Protein AF-A0A952VKM5-F1 (afdb_monomer_lite)

Secondary structure (DSSP, 8-state):
------HHHHHHHHHHHHHHHHHHHHHHH--SHHHHHHHHHHHHHHHHHHHHHTTGGGGGSHHHHGGG---SSHHHHH-TTS-HHHHHHHHHHHHHHHHHHHHHHHHH---HHHHHHTT-HHHHHHHHHHHHHHHHHHHIIIIITTTSS-HHHHHHHHHHHHHHHHHHHHHHHHHHHHS-HHHHHHHHHHHHHSPP---

Sequence (199 aa):
MFNEGGIVETIQLFSWALAALLAIIMAVRHRARRNLAFACWLAFLAIACAFRELDTHIYLNPETLGNWGVRYRIDWWLSPQAPVMPRIVWGTIGIATLLAAILPLIIARPRFFVLLRARDHVMLCFAAGAALILFGYAADDLIGRGLIVSREISKPIEESAELFGVFAILPGFALLIKSPLLARQDAARLRLTKPAKTN

Structure (mmCIF, N/CA/C/O backbone):
data_AF-A0A952VKM5-F1
#
_entry.id   AF-A0A952VKM5-F1
#
loop_
_atom_site.group_PDB
_atom_site.id
_atom_site.type_symbol
_atom_site.label_atom_id
_atom_site.label_alt_id
_atom_site.label_comp_id
_atom_site.label_asym_id
_atom_site.label_entity_id
_atom_site.label_seq_id
_atom_site.pdbx_PDB_ins_code
_atom_site.Cartn_x
_atom_site.Cartn_y
_atom_site.Cartn_z
_atom_site.occupancy
_atom_site.B_iso_or_equiv
_atom_site.auth_seq_id
_atom_site.auth_comp_id
_atom_site.auth_asym_id
_atom_site.auth_atom_id
_atom_site.pdbx_PDB_model_num
ATOM 1 N N . MET A 1 1 ? 21.118 9.445 -17.563 1.00 32.03 1 MET A N 1
ATOM 2 C CA . MET A 1 1 ? 21.116 10.441 -16.472 1.00 32.03 1 MET A CA 1
ATOM 3 C C . MET A 1 1 ? 19.654 10.797 -16.267 1.00 32.03 1 MET A C 1
ATOM 5 O O . MET A 1 1 ? 19.053 11.305 -17.202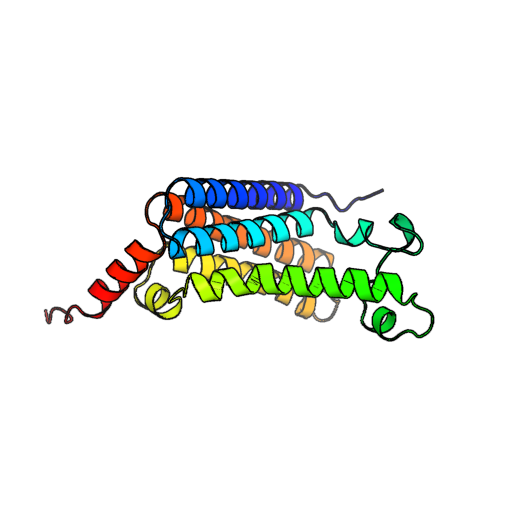 1.00 32.03 1 MET A O 1
ATOM 9 N N . PHE A 1 2 ? 19.055 10.324 -15.172 1.00 40.25 2 PHE A N 1
ATOM 10 C CA . PHE A 1 2 ? 17.607 10.322 -14.945 1.00 40.25 2 PHE A CA 1
ATOM 11 C C . PHE A 1 2 ? 17.061 11.751 -14.947 1.00 40.25 2 PHE A C 1
ATOM 13 O O . PHE A 1 2 ? 17.382 12.531 -14.058 1.00 40.25 2 PHE A O 1
ATOM 20 N N . ASN A 1 3 ? 16.267 12.081 -15.963 1.00 44.31 3 ASN A N 1
ATOM 21 C CA . ASN A 1 3 ? 15.541 13.347 -16.067 1.00 44.31 3 ASN A CA 1
ATOM 22 C C . ASN A 1 3 ? 14.061 13.163 -15.677 1.00 44.31 3 ASN A C 1
ATOM 24 O O . ASN A 1 3 ? 13.210 13.935 -16.105 1.00 44.31 3 ASN A O 1
ATOM 28 N N . GLU A 1 4 ? 13.762 12.098 -14.923 1.00 50.62 4 GLU A N 1
ATOM 29 C CA . GLU A 1 4 ? 12.414 11.758 -14.453 1.00 50.62 4 GLU A CA 1
ATOM 30 C C . GLU A 1 4 ? 12.185 12.113 -12.982 1.00 50.62 4 GLU A C 1
ATOM 32 O O . GLU A 1 4 ? 11.034 12.265 -12.632 1.00 50.62 4 GLU A O 1
ATOM 37 N N . GLY A 1 5 ? 13.224 12.422 -12.186 1.00 59.94 5 GLY A N 1
ATOM 38 C CA . GLY A 1 5 ? 13.113 12.798 -10.764 1.00 59.94 5 GLY A CA 1
ATOM 39 C C . GLY A 1 5 ? 12.404 14.134 -10.509 1.00 59.94 5 GLY A C 1
ATOM 40 O O . GLY A 1 5 ? 13.033 15.133 -10.151 1.00 59.94 5 GLY A O 1
ATOM 41 N N . GLY A 1 6 ? 11.093 14.161 -10.718 1.00 82.50 6 GLY A N 1
ATOM 42 C CA . GLY A 1 6 ? 10.239 15.319 -10.521 1.00 82.50 6 GLY A CA 1
ATOM 43 C C . GLY A 1 6 ? 10.017 15.633 -9.041 1.00 82.50 6 GLY A C 1
ATOM 44 O O . GLY A 1 6 ? 10.147 14.792 -8.147 1.00 82.50 6 GLY A O 1
ATOM 45 N N . ILE A 1 7 ? 9.618 16.876 -8.763 1.00 90.81 7 ILE A N 1
ATOM 46 C CA . ILE A 1 7 ? 9.214 17.298 -7.412 1.00 90.81 7 ILE A CA 1
ATOM 47 C C . ILE A 1 7 ? 8.041 16.438 -6.906 1.00 90.81 7 ILE A C 1
ATOM 49 O O . ILE A 1 7 ? 7.981 16.132 -5.716 1.00 90.81 7 ILE A O 1
ATOM 53 N N . VAL A 1 8 ? 7.136 16.017 -7.798 1.00 92.25 8 VAL A N 1
ATOM 54 C CA . VAL A 1 8 ? 5.967 15.193 -7.452 1.00 92.25 8 VAL A CA 1
ATOM 55 C C . VAL A 1 8 ? 6.381 13.813 -6.939 1.00 92.25 8 VAL A C 1
ATOM 57 O O . VAL A 1 8 ? 5.995 13.465 -5.825 1.00 92.25 8 VAL A O 1
ATOM 60 N N . GLU A 1 9 ? 7.237 13.095 -7.668 1.00 90.75 9 GLU A N 1
ATOM 61 C CA . GLU A 1 9 ? 7.768 11.782 -7.261 1.00 90.75 9 GLU A CA 1
ATOM 62 C C . GLU A 1 9 ? 8.475 11.858 -5.903 1.00 90.75 9 GLU A C 1
ATOM 64 O O . GLU A 1 9 ? 8.260 11.037 -5.012 1.00 90.75 9 GLU A O 1
ATOM 69 N N . THR A 1 10 ? 9.261 12.920 -5.689 1.00 93.56 10 THR A N 1
ATOM 70 C CA . THR A 1 10 ? 9.943 13.159 -4.410 1.00 93.56 10 THR A CA 1
ATOM 71 C C . THR A 1 10 ? 8.937 13.330 -3.265 1.00 93.56 10 THR A C 1
ATOM 73 O O . THR A 1 10 ? 9.101 12.750 -2.187 1.00 93.56 10 THR A O 1
ATOM 76 N N . ILE A 1 11 ? 7.865 14.100 -3.480 1.00 96.06 11 ILE A N 1
ATOM 77 C CA . ILE A 1 11 ? 6.800 14.286 -2.484 1.00 96.06 11 ILE A CA 1
ATOM 78 C C . ILE A 1 11 ? 6.054 12.971 -2.232 1.00 96.06 11 ILE A C 1
ATOM 80 O O . ILE A 1 11 ? 5.768 12.655 -1.072 1.00 96.06 11 ILE A O 1
ATOM 84 N N . GLN A 1 12 ? 5.750 12.195 -3.274 1.00 95.56 12 GLN A N 1
ATOM 85 C CA . GLN A 1 12 ? 5.110 10.884 -3.149 1.00 95.56 12 GLN A CA 1
ATOM 86 C C . GLN A 1 12 ? 5.990 9.925 -2.340 1.00 95.56 12 GLN A C 1
ATOM 88 O O . GLN A 1 12 ? 5.505 9.329 -1.376 1.00 95.56 12 GLN A O 1
ATOM 93 N N . LEU A 1 13 ? 7.291 9.859 -2.634 1.00 95.44 13 LEU A N 1
ATOM 94 C CA . LEU A 1 13 ? 8.264 9.049 -1.904 1.00 95.44 13 LEU A CA 1
ATOM 95 C C . LEU A 1 13 ? 8.273 9.384 -0.408 1.00 95.44 13 LEU A C 1
ATOM 97 O O . LEU A 1 13 ? 8.099 8.497 0.432 1.00 95.44 13 LEU A O 1
ATOM 101 N N . PHE A 1 14 ? 8.430 10.664 -0.055 1.00 97.31 14 PHE A N 1
ATOM 102 C CA . PHE A 1 14 ? 8.420 11.086 1.349 1.00 97.31 14 PHE A CA 1
ATOM 103 C C . PHE A 1 14 ? 7.073 10.820 2.024 1.00 97.31 14 PHE A C 1
ATOM 105 O O . PHE A 1 14 ? 7.029 10.450 3.200 1.00 97.31 14 PHE A O 1
ATOM 112 N N . SER A 1 15 ? 5.974 10.959 1.286 1.00 97.88 15 SER A N 1
ATOM 113 C CA . SER A 1 15 ? 4.631 10.680 1.791 1.00 97.88 15 SER A CA 1
ATOM 114 C C . SER A 1 15 ? 4.429 9.191 2.086 1.00 97.88 15 SER A C 1
ATOM 116 O O . SER A 1 15 ? 3.900 8.839 3.142 1.00 97.88 15 SER A O 1
ATOM 118 N N . TRP A 1 16 ? 4.910 8.299 1.219 1.00 98.06 16 TRP A N 1
ATOM 119 C CA . TRP A 1 16 ? 4.886 6.857 1.461 1.00 98.06 16 TRP A CA 1
ATOM 120 C C . TRP A 1 16 ? 5.816 6.440 2.603 1.00 98.06 16 TRP A C 1
ATOM 122 O O . TRP A 1 16 ? 5.418 5.644 3.457 1.00 98.06 16 TRP A O 1
ATOM 132 N N . ALA A 1 17 ? 7.011 7.030 2.695 1.00 97.88 17 ALA A N 1
ATOM 1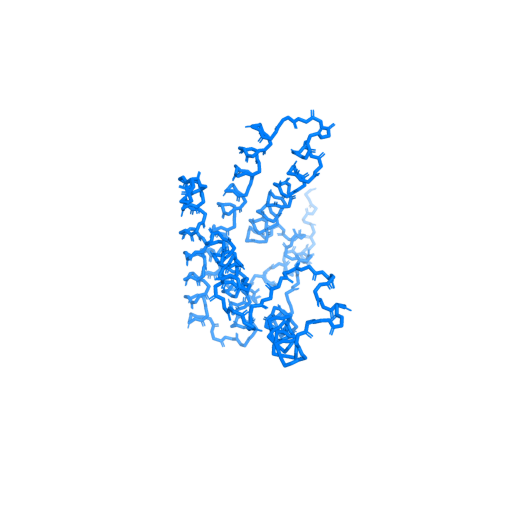33 C CA . ALA A 1 17 ? 7.917 6.816 3.822 1.00 97.88 17 ALA A CA 1
ATOM 134 C C . ALA A 1 17 ? 7.278 7.248 5.156 1.00 97.88 17 ALA A C 1
ATOM 136 O O . ALA A 1 17 ? 7.342 6.521 6.152 1.00 97.88 17 ALA A O 1
ATOM 137 N N . LEU A 1 18 ? 6.583 8.391 5.170 1.00 98.31 18 LEU A N 1
ATOM 138 C CA . LEU A 1 18 ? 5.815 8.844 6.327 1.00 98.31 18 LEU A CA 1
ATOM 139 C C . LEU A 1 18 ? 4.672 7.873 6.658 1.00 98.31 18 LEU A C 1
ATOM 141 O O . LEU A 1 18 ? 4.492 7.524 7.824 1.00 98.31 18 LEU A O 1
ATOM 145 N N . ALA A 1 19 ? 3.925 7.386 5.663 1.00 98.31 19 ALA A N 1
ATOM 146 C CA . ALA A 1 19 ? 2.875 6.389 5.873 1.00 98.31 19 ALA A CA 1
ATOM 147 C C . ALA A 1 19 ? 3.428 5.094 6.502 1.00 98.31 19 ALA A C 1
ATOM 149 O O . ALA A 1 19 ? 2.847 4.576 7.462 1.00 98.31 19 ALA A O 1
ATOM 150 N N . ALA A 1 20 ? 4.588 4.614 6.042 1.00 98.19 20 ALA A N 1
ATOM 151 C CA . ALA A 1 20 ? 5.272 3.462 6.627 1.00 98.19 20 ALA A CA 1
ATOM 152 C C . ALA A 1 20 ? 5.651 3.710 8.097 1.00 98.19 20 ALA A C 1
ATOM 154 O O . ALA A 1 20 ? 5.372 2.872 8.960 1.00 98.19 20 ALA A O 1
ATOM 155 N N . LEU A 1 21 ? 6.202 4.886 8.414 1.00 98.38 21 LEU A N 1
ATOM 156 C CA . LEU A 1 21 ? 6.518 5.272 9.791 1.00 98.38 21 LEU A CA 1
ATOM 157 C C . LEU A 1 21 ? 5.263 5.307 10.678 1.00 98.38 21 LEU A C 1
ATOM 159 O O . LEU A 1 21 ? 5.270 4.760 11.782 1.00 98.38 21 LEU A O 1
ATOM 163 N N . LEU A 1 22 ? 4.159 5.887 10.198 1.00 98.25 22 LEU A N 1
ATOM 164 C CA . LEU A 1 22 ? 2.888 5.923 10.930 1.00 98.25 22 LEU A CA 1
ATOM 165 C C . LEU A 1 22 ? 2.332 4.510 11.181 1.00 98.25 22 LEU A C 1
ATOM 167 O O . LEU A 1 22 ? 1.796 4.243 12.260 1.00 98.25 22 LEU A O 1
ATOM 171 N N . ALA A 1 23 ? 2.499 3.585 10.232 1.00 97.75 23 ALA A N 1
ATOM 172 C CA . ALA A 1 23 ? 2.124 2.182 10.403 1.00 97.75 23 ALA A CA 1
ATOM 173 C C . ALA A 1 23 ? 2.967 1.475 11.473 1.00 97.75 23 ALA A C 1
ATOM 175 O O . ALA A 1 23 ? 2.428 0.728 12.292 1.00 97.75 23 ALA A O 1
ATOM 176 N N . ILE A 1 24 ? 4.274 1.747 11.518 1.00 97.44 24 ILE A N 1
ATOM 177 C CA . ILE A 1 24 ? 5.171 1.234 12.561 1.00 97.44 24 ILE A CA 1
ATOM 178 C C . ILE A 1 24 ? 4.769 1.798 13.930 1.00 97.44 24 ILE A C 1
ATOM 180 O O . ILE A 1 24 ? 4.647 1.046 14.898 1.00 97.44 24 ILE A O 1
ATOM 184 N N . ILE A 1 25 ? 4.469 3.097 14.022 1.00 98.12 25 ILE A N 1
ATOM 185 C CA . ILE A 1 25 ? 3.964 3.717 15.258 1.00 98.12 25 ILE A CA 1
ATOM 186 C C . ILE A 1 25 ? 2.657 3.043 15.703 1.00 98.12 25 ILE A C 1
ATOM 188 O O . ILE A 1 25 ? 2.496 2.710 16.880 1.00 98.12 25 ILE A O 1
ATOM 192 N N . MET A 1 26 ? 1.733 2.782 14.773 1.00 96.88 26 MET A N 1
ATOM 193 C CA . MET A 1 26 ? 0.501 2.038 15.048 1.00 96.88 26 MET A CA 1
ATOM 194 C C . MET A 1 26 ? 0.799 0.621 15.573 1.00 96.88 26 MET A C 1
ATOM 196 O O . MET A 1 26 ? 0.169 0.200 16.546 1.00 96.88 26 MET A O 1
ATOM 200 N N . ALA A 1 27 ? 1.763 -0.091 14.980 1.00 96.38 27 ALA A N 1
ATOM 201 C CA . ALA A 1 27 ? 2.194 -1.429 15.396 1.00 96.38 27 ALA A CA 1
ATOM 202 C C . ALA A 1 27 ? 2.724 -1.448 16.841 1.00 96.38 27 ALA A C 1
ATOM 204 O O . ALA A 1 27 ? 2.379 -2.328 17.633 1.00 96.38 27 ALA A O 1
ATOM 205 N N . VAL A 1 28 ? 3.535 -0.448 17.198 1.00 97.06 28 VAL A N 1
ATOM 206 C CA . VAL A 1 28 ? 4.110 -0.296 18.542 1.00 97.06 28 VAL A CA 1
ATOM 207 C C . VAL A 1 28 ? 3.030 0.036 19.573 1.00 97.06 28 VAL A C 1
ATOM 209 O O . VAL A 1 28 ? 3.055 -0.504 20.683 1.00 97.06 28 VAL A O 1
ATOM 212 N N . ARG A 1 29 ? 2.072 0.896 19.206 1.00 97.12 29 ARG A N 1
ATOM 213 C CA . ARG A 1 29 ? 1.028 1.401 20.107 1.00 97.12 29 ARG A CA 1
ATOM 214 C C . ARG A 1 29 ? -0.100 0.394 20.354 1.00 97.12 29 ARG A C 1
ATOM 216 O O . ARG A 1 29 ? -0.652 0.363 21.450 1.00 97.12 29 ARG A O 1
ATOM 223 N N . HIS A 1 30 ? -0.436 -0.443 19.371 1.00 95.81 30 HIS A N 1
ATOM 224 C CA . HIS A 1 30 ? -1.598 -1.340 19.424 1.00 95.81 30 HIS A CA 1
ATOM 225 C C . HIS A 1 30 ? -1.193 -2.813 19.317 1.00 95.81 30 HIS A C 1
ATOM 227 O O . HIS A 1 30 ? -1.192 -3.400 18.238 1.00 95.81 30 HIS A O 1
ATOM 233 N N . ARG A 1 31 ? -0.912 -3.443 20.463 1.00 93.56 31 ARG A N 1
ATOM 234 C CA . ARG A 1 31 ? -0.315 -4.794 20.541 1.00 93.56 31 ARG A CA 1
ATOM 235 C C . ARG A 1 31 ? -1.262 -5.968 20.276 1.00 93.56 31 ARG A C 1
ATOM 237 O O . ARG A 1 31 ? -0.805 -7.102 20.164 1.00 93.56 31 ARG A O 1
ATOM 244 N N . ALA A 1 32 ? -2.569 -5.736 20.154 1.00 96.94 32 ALA A N 1
ATOM 245 C CA . ALA A 1 32 ? -3.504 -6.813 19.827 1.00 96.94 32 ALA A CA 1
ATOM 246 C C . ALA A 1 32 ? -3.140 -7.447 18.472 1.00 96.94 32 ALA A C 1
ATOM 248 O O . ALA A 1 32 ? -3.016 -6.733 17.477 1.00 96.94 32 ALA A O 1
ATOM 249 N N . ARG A 1 33 ? -3.040 -8.784 18.410 1.00 97.06 33 ARG A N 1
ATOM 250 C CA . ARG A 1 33 ? -2.549 -9.539 17.233 1.00 97.06 33 ARG A CA 1
ATOM 251 C C . ARG A 1 33 ? -3.158 -9.085 15.902 1.00 97.06 33 ARG A C 1
ATOM 253 O O . ARG A 1 33 ? -2.445 -8.948 14.915 1.00 97.06 33 ARG A O 1
ATOM 260 N N . ARG A 1 34 ? -4.471 -8.831 15.869 1.00 97.81 34 ARG A N 1
ATOM 261 C CA . ARG A 1 34 ? -5.180 -8.383 14.655 1.00 97.81 34 ARG A CA 1
ATOM 262 C C . ARG A 1 34 ? -4.834 -6.946 14.253 1.00 97.81 34 ARG A C 1
ATOM 264 O O . ARG A 1 34 ? -4.749 -6.667 13.063 1.00 97.81 34 ARG A O 1
ATOM 271 N N . ASN A 1 35 ? -4.630 -6.053 15.223 1.00 97.56 35 ASN A N 1
ATOM 272 C CA . ASN A 1 35 ? -4.193 -4.681 14.958 1.00 97.56 35 ASN A CA 1
ATOM 273 C C . ASN A 1 35 ? -2.746 -4.669 14.470 1.00 97.56 35 ASN A C 1
ATOM 275 O O . ASN A 1 35 ? -2.466 -4.007 13.479 1.00 97.56 35 ASN A O 1
ATOM 279 N N . LEU A 1 36 ? -1.869 -5.446 15.113 1.00 97.50 36 LEU A N 1
ATOM 280 C CA . LEU A 1 36 ? -0.474 -5.588 14.708 1.00 97.50 36 LEU A CA 1
ATOM 281 C C . LEU A 1 36 ? -0.365 -6.123 13.278 1.00 97.50 36 LEU A C 1
ATOM 283 O O . LEU A 1 36 ? 0.299 -5.507 12.457 1.00 97.50 36 LEU A O 1
ATOM 287 N N . ALA A 1 37 ? -1.078 -7.209 12.958 1.00 97.88 37 ALA A N 1
ATOM 288 C CA . ALA A 1 37 ? -1.104 -7.756 11.604 1.00 97.88 37 ALA A CA 1
ATOM 289 C C . ALA A 1 37 ? -1.563 -6.706 10.579 1.00 97.88 37 ALA A C 1
ATOM 291 O O . ALA A 1 37 ? -0.916 -6.526 9.554 1.00 97.88 37 ALA A O 1
ATOM 292 N N . PHE A 1 38 ? -2.624 -5.949 10.873 1.00 97.88 38 PHE A N 1
ATOM 293 C CA . PHE A 1 38 ? -3.070 -4.879 9.980 1.00 97.88 38 PHE A CA 1
ATOM 294 C C . PHE A 1 38 ? -2.043 -3.742 9.849 1.00 97.88 38 PHE A C 1
ATOM 296 O O . PHE A 1 38 ? -1.861 -3.215 8.759 1.00 97.88 38 PHE A O 1
ATOM 303 N N . ALA A 1 39 ? -1.342 -3.385 10.927 1.00 97.69 39 ALA A N 1
ATOM 304 C CA . ALA A 1 39 ? -0.278 -2.382 10.890 1.00 97.69 39 ALA A CA 1
ATOM 305 C C . ALA A 1 39 ? 0.896 -2.848 10.020 1.00 97.69 39 ALA A C 1
ATOM 307 O O . ALA A 1 39 ? 1.368 -2.096 9.176 1.00 97.69 39 ALA A O 1
ATOM 308 N N . CYS A 1 40 ? 1.332 -4.101 10.188 1.00 96.94 40 CYS A N 1
ATOM 309 C CA . CYS A 1 40 ? 2.380 -4.708 9.370 1.00 96.94 40 CYS A CA 1
ATOM 310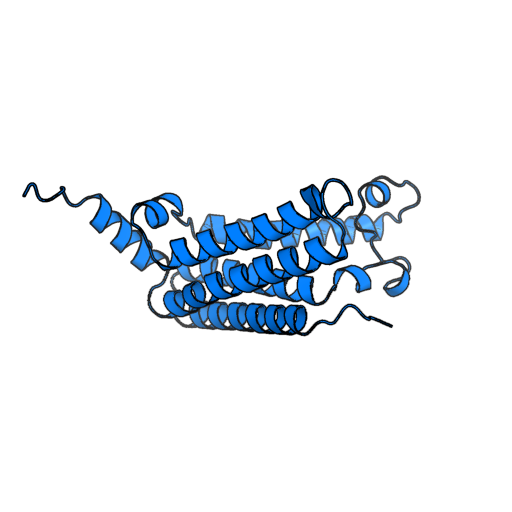 C C . CYS A 1 40 ? 1.987 -4.739 7.892 1.00 96.94 40 CYS A C 1
ATOM 312 O O . CYS A 1 40 ? 2.816 -4.445 7.040 1.00 96.94 40 CYS A O 1
ATOM 314 N N . TRP A 1 41 ? 0.720 -5.041 7.595 1.00 97.94 41 TRP A N 1
ATOM 315 C CA . TRP A 1 41 ? 0.196 -4.981 6.233 1.00 97.94 41 TRP A CA 1
ATOM 316 C C . TRP A 1 41 ? 0.314 -3.579 5.628 1.00 97.94 41 TRP A C 1
ATOM 318 O O . TRP A 1 41 ? 0.834 -3.418 4.529 1.00 97.94 41 TRP A O 1
ATOM 328 N N . LEU A 1 42 ? -0.130 -2.558 6.365 1.00 97.69 42 LEU A N 1
ATOM 329 C CA . LEU A 1 42 ? -0.055 -1.167 5.922 1.00 97.69 42 LEU A CA 1
ATOM 330 C C . LEU A 1 42 ? 1.393 -0.686 5.761 1.00 97.69 42 LEU A C 1
ATOM 332 O O . LEU A 1 42 ? 1.688 0.019 4.802 1.00 97.69 42 LEU A O 1
ATOM 336 N N . ALA A 1 43 ? 2.290 -1.084 6.668 1.00 97.81 43 ALA A N 1
ATOM 337 C CA . ALA A 1 43 ? 3.715 -0.778 6.573 1.00 97.81 43 ALA A CA 1
ATOM 338 C C . ALA A 1 43 ? 4.327 -1.404 5.316 1.00 97.81 43 ALA A C 1
ATOM 340 O O . ALA A 1 43 ? 5.020 -0.723 4.571 1.00 97.81 43 ALA A O 1
ATOM 341 N N . PHE A 1 44 ? 4.024 -2.679 5.058 1.00 97.06 44 PHE A N 1
ATOM 342 C CA . PHE A 1 44 ? 4.479 -3.384 3.865 1.00 97.06 44 PHE A CA 1
ATOM 343 C C . PHE A 1 44 ? 4.008 -2.690 2.580 1.00 97.06 44 PHE A C 1
ATOM 345 O O . PHE A 1 44 ? 4.829 -2.430 1.708 1.00 97.06 44 PHE A O 1
ATOM 352 N N . LEU A 1 45 ? 2.722 -2.329 2.484 1.00 96.44 45 LEU A N 1
ATOM 353 C CA . LEU A 1 45 ? 2.202 -1.604 1.320 1.00 96.44 45 LEU A CA 1
ATOM 354 C C . LEU A 1 45 ? 2.870 -0.240 1.137 1.00 96.44 45 LEU A C 1
ATOM 356 O O . LEU A 1 45 ? 3.287 0.082 0.033 1.00 96.44 45 LEU A O 1
ATOM 360 N N . ALA A 1 46 ? 3.007 0.544 2.207 1.00 97.44 46 ALA A N 1
ATOM 361 C CA . ALA A 1 46 ? 3.633 1.860 2.129 1.00 97.44 46 ALA A CA 1
ATOM 362 C C . ALA A 1 46 ? 5.110 1.772 1.704 1.00 97.44 46 ALA A C 1
ATOM 364 O O . ALA A 1 46 ? 5.559 2.567 0.885 1.00 97.44 46 ALA A O 1
ATOM 365 N N . ILE A 1 47 ? 5.850 0.776 2.203 1.00 96.56 47 ILE A N 1
ATOM 366 C CA . ILE A 1 47 ? 7.234 0.513 1.787 1.00 96.56 47 ILE A CA 1
ATOM 367 C C . ILE A 1 47 ? 7.288 0.075 0.319 1.00 96.56 47 ILE A C 1
ATOM 369 O O . ILE A 1 47 ? 8.138 0.556 -0.424 1.00 96.56 47 ILE A O 1
ATOM 373 N N . ALA A 1 48 ? 6.381 -0.802 -0.119 1.00 94.50 48 ALA A N 1
ATOM 374 C CA . ALA A 1 48 ? 6.310 -1.227 -1.515 1.00 94.50 48 ALA A CA 1
ATOM 375 C C . ALA A 1 48 ? 6.020 -0.044 -2.456 1.00 94.50 48 ALA A C 1
ATOM 377 O O . ALA A 1 48 ? 6.675 0.081 -3.487 1.00 94.50 48 ALA A O 1
ATOM 378 N N . CYS A 1 49 ? 5.109 0.858 -2.078 1.00 94.62 49 CYS A N 1
ATOM 379 C CA . CYS A 1 49 ? 4.860 2.083 -2.835 1.00 94.62 49 CYS A CA 1
ATOM 380 C C . CYS A 1 49 ? 6.082 3.014 -2.847 1.00 94.62 49 CYS A C 1
ATOM 382 O O . CYS A 1 49 ? 6.441 3.514 -3.902 1.00 94.62 49 CYS A O 1
ATOM 384 N N . ALA A 1 50 ? 6.782 3.191 -1.723 1.00 95.38 50 ALA A N 1
ATOM 385 C CA . ALA A 1 50 ? 8.019 3.979 -1.693 1.00 95.38 50 ALA A CA 1
ATOM 386 C C . ALA A 1 50 ? 9.107 3.391 -2.612 1.00 95.38 50 ALA A C 1
ATOM 388 O O . ALA A 1 50 ? 9.800 4.127 -3.307 1.00 95.38 50 ALA A O 1
ATOM 389 N N . PHE A 1 51 ? 9.240 2.062 -2.655 1.00 92.44 51 PHE A N 1
ATOM 390 C CA . PHE A 1 51 ? 10.155 1.395 -3.582 1.00 92.44 51 PHE A CA 1
ATOM 391 C C . PHE A 1 51 ? 9.749 1.550 -5.049 1.00 92.44 51 PHE A C 1
ATOM 393 O O . PHE A 1 51 ? 10.634 1.550 -5.910 1.00 92.44 51 PHE A O 1
ATOM 400 N N . ARG A 1 52 ? 8.447 1.686 -5.331 1.00 91.06 52 ARG A N 1
ATOM 401 C CA . ARG A 1 52 ? 7.943 2.021 -6.665 1.00 91.06 52 ARG A CA 1
ATOM 402 C C . ARG A 1 52 ? 8.418 3.410 -7.093 1.00 91.06 52 ARG A C 1
ATOM 404 O O . ARG A 1 52 ? 8.980 3.501 -8.171 1.00 91.06 52 ARG A O 1
ATOM 411 N N . GLU A 1 53 ? 8.285 4.431 -6.240 1.00 90.81 53 GLU A N 1
ATOM 412 C CA . GLU A 1 53 ? 8.726 5.809 -6.563 1.00 90.81 53 GLU A CA 1
ATOM 413 C C . GLU A 1 53 ? 10.239 5.928 -6.797 1.00 90.81 53 GLU A C 1
ATOM 415 O O . GLU A 1 53 ? 10.713 6.859 -7.429 1.00 90.81 53 GLU A O 1
ATOM 420 N N . LEU A 1 54 ? 11.027 5.004 -6.244 1.00 89.62 54 LEU A N 1
ATOM 421 C CA . LEU A 1 54 ? 12.479 4.963 -6.432 1.00 89.62 54 LEU A CA 1
ATOM 422 C C . LEU A 1 54 ? 12.905 4.233 -7.713 1.00 89.62 54 LEU A C 1
ATOM 424 O O . LEU A 1 54 ? 14.098 3.974 -7.885 1.00 89.62 54 LEU A O 1
ATOM 428 N N . ASP A 1 55 ? 11.950 3.799 -8.539 1.00 87.00 55 ASP A N 1
ATOM 429 C CA . ASP A 1 55 ? 12.178 2.949 -9.708 1.00 87.00 55 ASP A CA 1
ATOM 430 C C . ASP A 1 55 ? 13.103 1.766 -9.415 1.00 87.00 55 ASP A C 1
ATOM 432 O O . ASP A 1 55 ? 13.922 1.339 -10.234 1.00 87.00 55 ASP A O 1
ATOM 436 N N . THR A 1 56 ? 12.970 1.187 -8.216 1.00 84.00 56 THR A N 1
ATOM 437 C CA . THR A 1 56 ? 13.919 0.163 -7.758 1.00 84.00 56 THR A CA 1
ATOM 438 C C . THR A 1 56 ? 13.967 -1.070 -8.647 1.00 84.00 56 THR A C 1
ATOM 440 O O . THR A 1 56 ? 14.975 -1.775 -8.670 1.00 84.00 56 THR A O 1
ATOM 443 N N . HIS A 1 57 ? 12.914 -1.297 -9.430 1.00 82.50 57 HIS A N 1
ATOM 444 C CA . HIS A 1 57 ? 12.847 -2.346 -10.432 1.00 82.50 57 HIS A CA 1
ATOM 445 C C . HIS A 1 57 ? 13.962 -2.237 -11.492 1.00 82.50 57 HIS A C 1
ATOM 447 O O . HIS A 1 57 ? 14.408 -3.266 -11.997 1.00 82.50 57 HIS A O 1
ATOM 453 N N . ILE A 1 58 ? 14.472 -1.034 -11.787 1.00 84.81 58 ILE A N 1
ATOM 454 C CA . ILE A 1 58 ? 15.566 -0.824 -12.748 1.00 84.81 58 ILE A CA 1
ATOM 455 C C . ILE A 1 58 ? 16.858 -1.482 -12.260 1.00 84.81 58 ILE A C 1
ATOM 457 O O . ILE A 1 58 ? 17.564 -2.122 -13.042 1.00 84.81 58 ILE A O 1
ATOM 461 N N . TYR A 1 59 ? 17.138 -1.395 -10.956 1.00 86.75 59 TYR A N 1
ATOM 462 C CA . TYR A 1 59 ? 18.316 -2.021 -10.348 1.00 86.75 59 TYR A CA 1
ATOM 463 C C . TYR A 1 59 ? 18.253 -3.542 -10.346 1.00 86.75 59 TYR A C 1
ATOM 465 O O . TYR A 1 59 ? 19.255 -4.195 -10.076 1.00 86.75 59 TYR A O 1
ATOM 473 N N . LEU A 1 60 ? 17.087 -4.116 -10.631 1.00 86.38 60 LEU A N 1
ATOM 474 C CA . LEU A 1 60 ? 16.905 -5.557 -10.687 1.00 86.38 60 LEU A CA 1
ATOM 475 C C . LEU A 1 60 ? 17.167 -6.112 -12.085 1.00 86.38 60 LEU A C 1
ATOM 477 O O . LEU A 1 60 ? 17.241 -7.329 -12.248 1.00 86.38 60 LEU A O 1
ATOM 481 N N . ASN A 1 61 ? 17.370 -5.246 -13.079 1.00 86.62 61 ASN A N 1
ATOM 482 C CA . ASN A 1 61 ? 17.641 -5.677 -14.436 1.00 86.62 61 ASN A CA 1
ATOM 483 C C . ASN A 1 61 ? 19.065 -6.267 -14.592 1.00 86.62 61 ASN A C 1
ATOM 485 O O . ASN A 1 61 ? 19.976 -5.957 -13.809 1.00 86.62 61 ASN A O 1
ATOM 489 N N . PRO A 1 62 ? 19.298 -7.107 -15.622 1.00 86.75 62 PRO A N 1
ATOM 490 C CA . PRO A 1 62 ? 20.610 -7.702 -15.896 1.00 86.75 62 PRO A CA 1
ATOM 491 C C . PRO A 1 62 ? 21.743 -6.693 -16.088 1.00 86.75 62 PRO A C 1
ATOM 493 O O . PRO A 1 62 ? 22.896 -7.011 -15.818 1.00 86.75 62 PRO A O 1
ATOM 496 N N . GLU A 1 63 ? 21.433 -5.470 -16.514 1.00 89.88 63 GLU A N 1
ATOM 497 C CA . GLU A 1 63 ? 22.410 -4.395 -16.684 1.00 89.88 63 GLU A CA 1
ATOM 498 C C . GLU A 1 63 ? 23.066 -3.997 -15.349 1.00 89.88 63 GLU A C 1
ATOM 500 O O . GLU A 1 63 ? 24.192 -3.508 -15.349 1.00 89.88 63 GLU A O 1
ATOM 505 N N . THR A 1 64 ? 22.395 -4.239 -14.214 1.00 89.31 64 THR A N 1
ATOM 506 C CA . THR A 1 64 ? 22.917 -3.940 -12.867 1.00 89.31 64 THR A CA 1
ATOM 507 C C . THR A 1 64 ? 23.360 -5.200 -12.118 1.00 89.31 64 THR A C 1
ATOM 509 O O . THR A 1 64 ? 24.418 -5.204 -11.495 1.00 89.31 64 THR A O 1
ATOM 512 N N . LEU A 1 65 ? 22.581 -6.287 -12.181 1.00 88.56 65 LEU A N 1
ATOM 513 C CA . LEU A 1 65 ? 22.839 -7.520 -11.413 1.00 88.56 65 LEU A CA 1
ATOM 514 C C . LEU A 1 65 ? 23.509 -8.644 -12.225 1.00 88.56 65 LEU A C 1
ATOM 516 O O . LEU A 1 65 ? 23.691 -9.757 -11.721 1.00 88.56 65 LEU A O 1
ATOM 520 N N . GLY A 1 66 ? 23.861 -8.392 -13.488 1.00 88.06 66 GLY A N 1
ATOM 521 C CA . GLY A 1 66 ? 24.432 -9.393 -14.386 1.00 88.06 66 GLY A CA 1
ATOM 522 C C . GLY A 1 66 ? 23.508 -10.603 -14.551 1.00 88.06 66 GLY A C 1
ATOM 523 O O . GLY A 1 66 ? 22.301 -10.470 -14.748 1.00 88.06 66 GLY A O 1
ATOM 524 N N . ASN A 1 67 ? 24.066 -11.808 -14.409 1.00 86.00 67 ASN A N 1
ATOM 525 C CA . ASN A 1 67 ? 23.332 -13.073 -14.562 1.00 86.00 67 ASN A CA 1
ATOM 526 C C . ASN A 1 67 ? 22.229 -13.300 -13.512 1.00 86.00 67 ASN A C 1
ATOM 528 O O . ASN A 1 67 ? 21.412 -14.203 -13.681 1.00 86.00 67 ASN A O 1
ATOM 532 N N . TRP A 1 68 ? 22.212 -12.514 -12.433 1.00 87.31 68 TRP A N 1
ATOM 533 C CA . TRP A 1 68 ? 21.174 -12.568 -11.402 1.00 87.31 68 TRP A CA 1
ATOM 534 C C . TRP A 1 68 ? 20.025 -11.592 -11.652 1.00 87.31 68 TRP A C 1
ATOM 536 O O . TRP A 1 68 ? 19.019 -11.649 -10.941 1.00 87.31 68 TRP A O 1
ATOM 546 N N . GLY A 1 69 ? 20.152 -10.716 -12.651 1.00 85.19 69 GLY A N 1
ATOM 547 C CA . GLY A 1 69 ? 19.100 -9.776 -12.999 1.00 85.19 69 GLY A CA 1
ATOM 548 C C . GLY A 1 69 ? 17.865 -10.462 -13.575 1.00 85.19 69 GLY A C 1
ATOM 549 O O . GLY A 1 69 ? 17.946 -11.487 -14.256 1.00 85.19 69 GLY A O 1
ATOM 550 N N . VAL A 1 70 ? 16.709 -9.866 -13.308 1.00 83.06 70 VAL A N 1
ATOM 551 C CA . VAL A 1 70 ? 15.404 -10.289 -13.803 1.00 83.06 70 VAL A CA 1
ATOM 552 C C . VAL A 1 70 ? 14.860 -9.224 -14.741 1.00 83.06 70 VAL A C 1
ATOM 554 O O . VAL A 1 70 ? 14.831 -8.043 -14.416 1.00 83.06 70 VAL A O 1
ATOM 557 N N . ARG A 1 71 ? 14.400 -9.641 -15.923 1.00 80.56 71 ARG A N 1
ATOM 558 C CA . ARG A 1 71 ? 13.537 -8.791 -16.746 1.00 80.56 71 ARG A CA 1
ATOM 559 C C . ARG A 1 71 ? 12.107 -9.091 -16.330 1.00 80.56 71 ARG A C 1
ATOM 561 O O . ARG A 1 71 ? 11.677 -10.236 -16.446 1.00 80.56 71 ARG A O 1
ATOM 568 N N . TYR A 1 72 ? 11.374 -8.087 -15.852 1.00 66.88 72 TYR A N 1
ATOM 569 C CA . TYR A 1 72 ? 9.982 -8.193 -15.380 1.00 66.88 72 TYR A CA 1
ATOM 570 C C . TYR A 1 72 ? 8.961 -8.455 -16.501 1.00 66.88 72 TYR A C 1
ATOM 572 O O . TYR A 1 72 ? 7.865 -7.903 -16.523 1.00 66.88 72 TYR A O 1
ATOM 580 N N . ARG A 1 73 ? 9.314 -9.308 -17.460 1.00 74.00 73 ARG A N 1
ATOM 581 C CA . ARG A 1 73 ? 8.458 -9.716 -18.559 1.00 74.00 73 ARG A CA 1
ATOM 582 C C . ARG A 1 73 ? 8.244 -11.220 -18.514 1.00 74.00 73 ARG A C 1
ATOM 584 O O . ARG A 1 73 ? 9.163 -11.981 -18.210 1.00 74.00 73 ARG A O 1
ATOM 591 N N . ILE A 1 74 ? 7.030 -11.657 -18.834 1.00 76.25 74 ILE A N 1
ATOM 592 C CA . ILE A 1 74 ? 6.676 -13.082 -18.810 1.00 76.25 74 ILE A CA 1
ATOM 593 C C . ILE A 1 74 ? 7.528 -13.905 -19.789 1.00 76.25 74 ILE A C 1
ATOM 595 O O . ILE A 1 74 ? 7.852 -15.056 -19.517 1.00 76.25 74 ILE A O 1
ATOM 599 N N . ASP A 1 75 ? 7.986 -13.287 -20.876 1.00 79.94 75 ASP A N 1
ATOM 600 C CA . ASP A 1 75 ? 8.905 -13.880 -21.844 1.00 79.94 75 ASP A CA 1
ATOM 601 C C . ASP A 1 75 ? 10.264 -14.271 -21.240 1.00 79.94 75 ASP A C 1
ATOM 603 O O . ASP A 1 75 ? 10.830 -15.280 -21.651 1.00 79.94 75 ASP A O 1
ATOM 607 N N . TRP A 1 76 ? 10.762 -13.572 -20.213 1.00 83.38 76 TRP A N 1
ATOM 608 C CA . TRP A 1 76 ? 11.982 -13.993 -19.511 1.00 83.38 76 TRP A CA 1
ATOM 609 C C . TRP A 1 76 ? 11.756 -15.265 -18.687 1.00 83.38 76 TRP A C 1
ATOM 611 O O . TRP A 1 76 ? 12.584 -16.173 -18.700 1.00 83.38 76 TRP A O 1
ATOM 621 N N . TRP A 1 77 ? 10.607 -15.370 -18.016 1.00 82.81 77 TRP A N 1
ATOM 622 C CA . TRP A 1 77 ? 10.248 -16.553 -17.229 1.00 82.81 77 TRP A CA 1
ATOM 623 C C . TRP A 1 77 ? 10.125 -17.810 -18.090 1.00 82.81 77 TRP A C 1
ATOM 625 O O . TRP A 1 77 ? 10.559 -18.893 -17.682 1.00 82.81 77 TRP A O 1
ATOM 635 N N . LEU A 1 78 ? 9.561 -17.641 -19.286 1.00 86.12 78 LEU A N 1
ATOM 636 C CA . LEU A 1 78 ? 9.299 -18.712 -20.243 1.00 86.12 78 LEU A CA 1
ATOM 637 C C . LEU A 1 78 ? 10.486 -18.995 -21.176 1.00 86.12 78 LEU A C 1
ATOM 639 O O . LEU A 1 78 ? 10.503 -20.028 -21.843 1.00 86.12 78 LEU A O 1
ATOM 643 N N . SER A 1 79 ? 11.488 -18.114 -21.216 1.00 85.88 79 SER A N 1
ATOM 644 C CA . SER A 1 79 ? 12.669 -18.279 -22.060 1.00 85.88 79 SER A CA 1
ATOM 645 C C . SER A 1 79 ? 13.506 -19.493 -21.616 1.00 85.88 79 SER A C 1
ATOM 647 O O . SER A 1 79 ? 13.910 -19.585 -20.450 1.00 85.88 79 SER A O 1
ATOM 649 N N . PRO A 1 80 ? 13.856 -20.408 -22.540 1.00 84.88 80 PRO A N 1
ATOM 650 C CA . PRO A 1 80 ? 14.818 -21.477 -22.273 1.00 84.88 80 PRO A CA 1
ATOM 651 C C . PRO A 1 80 ? 16.234 -20.948 -22.011 1.00 84.88 80 PRO A C 1
ATOM 653 O O . PRO A 1 80 ? 17.027 -21.631 -21.370 1.00 84.88 80 PRO A O 1
ATOM 656 N N . GLN A 1 81 ? 16.551 -19.741 -22.499 1.00 86.00 81 GLN A N 1
ATOM 657 C CA . GLN A 1 81 ? 17.861 -19.109 -22.329 1.00 86.00 81 GLN A CA 1
ATOM 658 C C . GLN A 1 81 ? 18.043 -18.480 -20.938 1.00 86.00 81 GLN A C 1
ATOM 660 O O . GLN A 1 81 ? 19.173 -18.209 -20.535 1.00 86.00 81 GLN A O 1
ATOM 665 N N . ALA A 1 82 ? 16.959 -18.247 -20.189 1.00 83.19 82 ALA A N 1
ATOM 666 C CA . ALA A 1 82 ? 17.045 -17.691 -18.846 1.00 83.19 82 ALA A CA 1
ATOM 667 C C . ALA A 1 82 ? 17.668 -18.710 -17.867 1.00 83.19 82 ALA A C 1
ATOM 669 O O . ALA A 1 82 ? 17.209 -19.858 -17.797 1.00 83.19 82 ALA A O 1
ATOM 670 N N . PRO A 1 83 ? 18.669 -18.331 -17.051 1.00 87.56 83 PRO A N 1
ATOM 671 C CA . PRO A 1 83 ? 19.272 -19.264 -16.106 1.00 87.56 83 PRO A CA 1
ATOM 672 C C . PRO A 1 83 ? 18.244 -19.770 -15.074 1.00 87.56 83 PRO A C 1
ATOM 674 O O . PRO A 1 83 ? 17.378 -19.029 -14.605 1.00 87.56 83 PRO A O 1
ATOM 677 N N . VAL A 1 84 ? 18.311 -21.059 -14.724 1.00 90.50 84 VAL A N 1
ATOM 678 C CA . VAL A 1 84 ? 17.316 -21.711 -13.845 1.00 90.50 84 VAL A CA 1
ATOM 679 C C . VAL A 1 84 ? 17.393 -21.185 -12.408 1.00 90.50 84 VAL A C 1
ATOM 681 O O . VAL A 1 84 ? 16.363 -20.901 -11.801 1.00 90.50 84 VAL A O 1
ATOM 684 N N . MET A 1 85 ? 18.602 -21.005 -11.867 1.00 91.31 85 MET A N 1
ATOM 685 C CA . MET A 1 85 ? 18.789 -20.580 -10.473 1.00 91.31 85 MET A CA 1
ATOM 686 C C . MET A 1 85 ? 18.202 -19.188 -10.167 1.00 91.31 85 MET A C 1
ATOM 688 O O . MET A 1 85 ? 17.415 -19.093 -9.225 1.00 91.31 85 MET A O 1
ATOM 692 N N . PRO A 1 86 ? 18.474 -18.125 -10.954 1.00 89.94 86 PRO A N 1
ATOM 693 C CA . PRO A 1 86 ? 17.801 -16.835 -10.805 1.00 89.94 86 PRO A CA 1
ATOM 694 C C . PRO A 1 86 ? 16.276 -16.938 -10.856 1.00 89.94 86 PRO A C 1
ATOM 696 O O . PRO A 1 86 ? 15.610 -16.300 -10.049 1.00 89.94 86 PRO A O 1
ATOM 699 N N . ARG A 1 87 ? 15.704 -17.773 -11.737 1.00 88.88 87 ARG A N 1
ATOM 700 C CA . ARG A 1 87 ? 14.246 -17.993 -11.788 1.00 88.88 87 ARG A CA 1
ATOM 701 C C . ARG A 1 87 ? 13.710 -18.570 -10.480 1.00 88.88 87 ARG A C 1
ATOM 703 O O . ARG A 1 87 ? 12.717 -18.074 -9.959 1.00 88.88 87 ARG A O 1
ATOM 710 N N . ILE A 1 88 ? 14.374 -19.576 -9.914 1.00 91.12 88 ILE A N 1
ATOM 711 C CA . ILE A 1 88 ? 13.971 -20.163 -8.625 1.00 91.12 88 ILE A CA 1
ATOM 712 C C . ILE A 1 88 ? 14.062 -19.123 -7.501 1.00 91.12 88 ILE A C 1
ATOM 714 O O . ILE A 1 88 ? 13.126 -18.990 -6.710 1.00 91.12 88 ILE A O 1
ATOM 718 N N . VAL A 1 89 ? 15.160 -18.362 -7.442 1.00 91.94 89 VAL A N 1
ATOM 719 C CA . VAL A 1 89 ? 15.372 -17.332 -6.414 1.00 91.94 89 VAL A CA 1
ATOM 720 C C . VAL A 1 89 ? 14.311 -16.238 -6.516 1.00 91.94 89 VAL A C 1
ATOM 722 O O . VAL A 1 89 ? 13.606 -15.982 -5.541 1.00 91.94 89 VAL A O 1
ATOM 725 N N . TRP A 1 90 ? 14.125 -15.648 -7.697 1.00 91.44 90 TRP A N 1
ATOM 726 C CA . TRP A 1 90 ? 13.115 -14.613 -7.915 1.00 91.44 90 TRP A CA 1
ATOM 727 C C . TRP A 1 90 ? 11.690 -15.132 -7.729 1.00 91.44 90 TRP A C 1
ATOM 729 O O . TRP A 1 90 ? 10.842 -14.402 -7.223 1.00 91.44 90 TRP A O 1
ATOM 739 N N . GLY A 1 91 ? 11.423 -16.398 -8.060 1.00 91.25 91 GLY A N 1
ATOM 740 C CA . GLY A 1 91 ? 10.120 -17.025 -7.848 1.00 91.25 91 GLY A CA 1
ATOM 741 C C . GLY A 1 91 ? 9.831 -17.187 -6.360 1.00 91.25 91 GLY A C 1
ATOM 742 O O . GLY A 1 91 ? 8.742 -16.861 -5.895 1.00 91.25 91 GLY A O 1
ATOM 743 N N . THR A 1 92 ? 10.844 -17.590 -5.592 1.00 94.81 92 THR A N 1
ATOM 744 C CA . THR A 1 92 ? 10.768 -17.674 -4.128 1.00 94.81 92 THR A CA 1
ATOM 745 C C . THR A 1 92 ? 10.552 -16.295 -3.505 1.00 94.81 92 THR A C 1
ATOM 747 O O . THR A 1 92 ? 9.678 -16.153 -2.652 1.00 94.81 92 THR A O 1
ATOM 750 N N . ILE A 1 93 ? 11.282 -15.268 -3.958 1.00 92.69 93 ILE A N 1
ATOM 751 C CA . ILE A 1 93 ? 11.086 -13.877 -3.517 1.00 92.69 93 ILE A CA 1
ATOM 752 C C . ILE A 1 93 ? 9.664 -13.413 -3.847 1.00 92.69 93 ILE A C 1
ATOM 754 O O . ILE A 1 93 ? 8.982 -12.880 -2.978 1.00 92.69 93 ILE A O 1
ATOM 758 N N . GLY A 1 94 ? 9.180 -13.664 -5.066 1.00 91.94 94 GLY A N 1
ATOM 759 C CA . GLY A 1 94 ? 7.823 -13.316 -5.486 1.00 91.94 94 GLY A CA 1
ATOM 760 C C . GLY A 1 94 ? 6.749 -13.968 -4.611 1.00 91.94 94 GLY A C 1
ATOM 761 O O . GLY A 1 94 ? 5.842 -13.284 -4.140 1.00 91.94 94 GLY A O 1
ATOM 762 N N . ILE A 1 95 ? 6.882 -15.267 -4.321 1.00 95.25 95 ILE A N 1
ATOM 763 C CA . ILE A 1 95 ? 5.975 -15.991 -3.416 1.00 95.25 95 ILE A CA 1
ATOM 764 C C . ILE A 1 95 ? 6.050 -15.417 -1.997 1.00 95.25 95 ILE A C 1
ATOM 766 O O . ILE A 1 95 ? 5.012 -15.178 -1.383 1.00 95.25 95 ILE A O 1
ATOM 770 N N . ALA A 1 96 ? 7.250 -15.163 -1.470 1.00 95.50 96 ALA A N 1
ATOM 771 C CA . ALA A 1 96 ? 7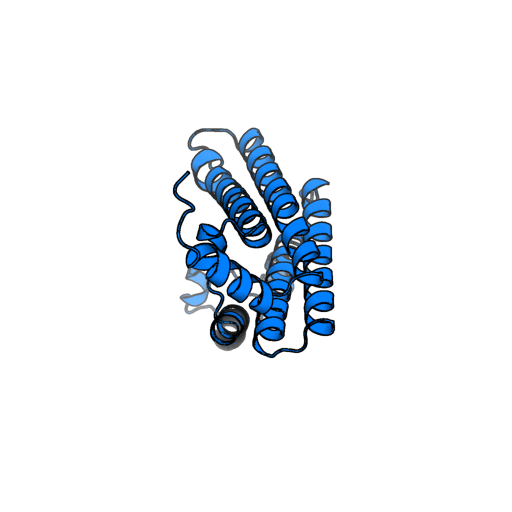.426 -14.590 -0.138 1.00 95.50 96 ALA A CA 1
ATOM 772 C C . ALA A 1 96 ? 6.784 -13.197 -0.026 1.00 95.50 96 ALA A C 1
ATOM 774 O O . ALA A 1 96 ? 6.063 -12.931 0.936 1.00 95.50 96 ALA A O 1
ATOM 775 N N . THR A 1 97 ? 6.966 -12.341 -1.034 1.00 93.31 97 THR A N 1
ATOM 776 C CA . THR A 1 97 ? 6.332 -11.019 -1.134 1.00 93.31 97 THR A CA 1
ATOM 777 C C . THR A 1 97 ? 4.808 -11.135 -1.211 1.00 93.31 97 THR A C 1
ATOM 779 O O . THR A 1 97 ? 4.100 -10.419 -0.502 1.00 93.31 97 THR A O 1
ATOM 782 N N . LEU A 1 98 ? 4.276 -12.078 -1.998 1.00 95.12 98 LEU A N 1
ATOM 783 C CA . LEU A 1 98 ? 2.835 -12.334 -2.081 1.00 95.12 98 LEU A CA 1
ATOM 784 C C . LEU A 1 98 ? 2.261 -12.794 -0.732 1.00 95.12 98 LEU A C 1
ATOM 786 O O . LEU A 1 98 ? 1.216 -12.311 -0.292 1.00 95.12 98 LEU A O 1
ATOM 790 N N . LEU A 1 99 ? 2.957 -13.696 -0.038 1.00 95.50 99 LEU A N 1
ATOM 791 C CA . LEU A 1 99 ? 2.570 -14.142 1.299 1.00 95.50 99 LEU A CA 1
ATOM 792 C C . LEU A 1 99 ? 2.633 -12.995 2.314 1.00 95.50 99 LEU A C 1
ATOM 794 O O . LEU A 1 99 ? 1.712 -12.859 3.119 1.00 95.50 99 LEU A O 1
ATOM 798 N N . ALA A 1 100 ? 3.656 -12.139 2.252 1.00 93.56 100 ALA A N 1
ATOM 799 C CA . ALA A 1 100 ? 3.764 -10.944 3.087 1.00 93.56 100 ALA A CA 1
ATOM 800 C C . ALA A 1 100 ? 2.616 -9.949 2.836 1.00 93.56 100 ALA A C 1
ATOM 802 O O . ALA A 1 100 ? 2.148 -9.311 3.778 1.00 93.56 100 ALA A O 1
ATOM 803 N N . ALA A 1 101 ? 2.101 -9.869 1.606 1.00 94.81 101 ALA A N 1
ATOM 804 C CA . ALA A 1 101 ? 0.945 -9.043 1.269 1.00 94.81 101 ALA A CA 1
ATOM 805 C C . ALA A 1 101 ? -0.388 -9.640 1.765 1.00 94.81 101 ALA A C 1
ATOM 807 O O . ALA A 1 101 ? -1.264 -8.910 2.228 1.00 94.81 101 ALA A O 1
ATOM 808 N N . ILE A 1 102 ? -0.567 -10.963 1.679 1.00 96.75 102 ILE A N 1
ATOM 809 C CA . ILE A 1 102 ? -1.862 -11.620 1.931 1.00 96.75 102 ILE A CA 1
ATOM 810 C C . ILE A 1 102 ? -2.025 -12.064 3.391 1.00 96.75 102 ILE A C 1
ATOM 812 O O . ILE A 1 102 ? -3.087 -11.872 3.991 1.00 96.75 102 ILE A O 1
ATOM 816 N N . LEU A 1 103 ? -0.997 -12.666 3.992 1.00 97.00 103 LEU A N 1
ATOM 817 C CA . LEU A 1 103 ? -1.093 -13.287 5.316 1.00 97.00 103 LEU A CA 1
ATOM 818 C C . LEU A 1 103 ? -1.523 -12.296 6.417 1.00 97.00 103 LEU A C 1
ATOM 820 O O . LEU A 1 103 ? -2.410 -12.639 7.210 1.00 97.00 103 LEU A O 1
ATOM 824 N N . PRO A 1 104 ? -1.002 -11.054 6.463 1.00 96.69 104 PRO A N 1
ATOM 825 C CA . PRO A 1 104 ? -1.470 -10.055 7.416 1.00 96.69 104 PRO A CA 1
ATOM 826 C C . PRO A 1 104 ? -2.969 -9.742 7.308 1.00 96.69 104 PRO A C 1
ATOM 828 O O . PRO A 1 104 ? -3.627 -9.574 8.338 1.00 96.69 104 PRO A O 1
ATOM 831 N N . LEU A 1 105 ? -3.544 -9.736 6.098 1.00 96.31 105 LEU A N 1
ATOM 832 C CA . LEU A 1 105 ? -4.983 -9.537 5.890 1.00 96.31 105 LEU A CA 1
ATOM 833 C C . LEU A 1 105 ? -5.806 -10.716 6.409 1.00 96.31 105 LEU A C 1
ATOM 835 O O . LEU A 1 105 ? -6.828 -10.502 7.067 1.00 96.31 105 LEU A O 1
ATOM 839 N N . ILE A 1 106 ? -5.347 -11.950 6.175 1.00 97.62 106 ILE A N 1
ATOM 840 C CA . ILE A 1 106 ? -6.002 -13.167 6.682 1.00 97.62 106 ILE A CA 1
ATOM 841 C C . ILE A 1 106 ? -6.038 -13.160 8.215 1.00 97.62 106 ILE A C 1
ATOM 843 O O . ILE A 1 106 ? -7.052 -13.524 8.818 1.00 97.62 106 ILE A O 1
ATOM 847 N N . ILE A 1 107 ? -4.953 -12.725 8.860 1.00 97.88 107 ILE A N 1
ATOM 848 C CA . ILE A 1 107 ? -4.866 -12.637 10.324 1.00 97.88 107 ILE A CA 1
ATOM 849 C C . ILE A 1 107 ? -5.718 -11.474 10.850 1.00 97.88 107 ILE A C 1
ATOM 851 O O . ILE A 1 107 ? -6.485 -11.646 11.801 1.00 97.88 107 ILE A O 1
ATOM 855 N N . ALA A 1 108 ? -5.616 -10.289 10.244 1.00 97.06 108 ALA A N 1
ATOM 856 C CA . ALA A 1 108 ? -6.342 -9.096 10.674 1.00 97.06 108 ALA A CA 1
ATOM 857 C C . ALA A 1 108 ? -7.862 -9.228 10.481 1.00 97.06 108 ALA A C 1
ATOM 859 O O . ALA A 1 108 ? -8.640 -8.715 11.299 1.00 97.06 108 ALA A O 1
ATOM 860 N N . ARG A 1 109 ? -8.296 -9.940 9.431 1.00 97.19 109 ARG A N 1
ATOM 861 C CA . ARG A 1 109 ? -9.698 -10.090 9.004 1.00 97.19 109 ARG A CA 1
ATOM 862 C C . ARG A 1 109 ? -10.422 -8.739 8.957 1.00 97.19 109 ARG A C 1
ATOM 864 O O . ARG A 1 109 ? -11.378 -8.522 9.719 1.00 97.19 109 ARG A O 1
ATOM 871 N N . PRO A 1 110 ? -9.936 -7.772 8.162 1.00 96.38 110 PRO A N 1
ATOM 872 C CA . PRO A 1 110 ? -10.569 -6.470 8.078 1.00 96.38 110 PRO A CA 1
ATOM 873 C C . PRO A 1 110 ? -11.964 -6.588 7.447 1.00 96.38 110 PRO A C 1
ATOM 875 O O . PRO A 1 110 ? -12.138 -7.153 6.374 1.00 96.38 110 PRO A O 1
ATOM 878 N N . ARG A 1 111 ? -12.987 -6.046 8.113 1.00 96.88 111 ARG A N 1
ATOM 879 C CA . ARG A 1 111 ? -14.360 -5.997 7.591 1.00 96.88 111 ARG A CA 1
ATOM 880 C C . ARG A 1 111 ? -14.579 -4.715 6.787 1.00 96.88 111 ARG A C 1
ATOM 882 O O . ARG A 1 111 ? -15.341 -3.850 7.214 1.00 96.88 111 ARG A O 1
ATOM 889 N N . PHE A 1 112 ? -13.886 -4.580 5.656 1.00 96.50 112 PHE A N 1
ATOM 890 C CA . PHE A 1 112 ? -13.876 -3.349 4.853 1.00 96.50 112 PHE A CA 1
ATOM 891 C C . PHE A 1 112 ? -15.283 -2.859 4.488 1.00 96.50 112 PHE A C 1
ATOM 893 O O . PHE A 1 112 ? -15.600 -1.700 4.737 1.00 96.50 112 PHE A O 1
ATOM 900 N N . PHE A 1 113 ? -16.169 -3.749 4.030 1.00 96.50 113 PHE A N 1
ATOM 901 C CA . PHE A 1 113 ? -17.554 -3.393 3.696 1.00 96.50 113 PHE A CA 1
ATOM 902 C C . PHE A 1 113 ? -18.356 -2.856 4.887 1.00 96.50 113 PHE A C 1
ATOM 904 O O . PHE A 1 113 ? -19.130 -1.916 4.738 1.00 96.50 113 PHE A O 1
ATOM 911 N N . VAL A 1 114 ? -18.155 -3.416 6.086 1.00 96.75 114 VAL A N 1
ATOM 912 C CA . VAL A 1 114 ? -18.823 -2.938 7.309 1.00 96.75 114 VAL A CA 1
ATOM 913 C C . VAL A 1 114 ? -18.338 -1.534 7.662 1.00 96.75 114 VAL A C 1
ATOM 915 O O . VAL A 1 114 ? -19.151 -0.669 7.977 1.00 96.75 114 VAL A O 1
ATOM 918 N N . LEU A 1 115 ? -17.027 -1.296 7.579 1.00 97.44 115 LEU A N 1
ATOM 919 C CA . LEU A 1 115 ? -16.429 0.015 7.842 1.00 97.44 115 LEU A CA 1
ATOM 920 C C . LEU A 1 115 ? -16.902 1.059 6.821 1.00 97.44 115 LEU A C 1
ATOM 922 O O . LEU A 1 115 ? -17.299 2.154 7.210 1.00 97.44 115 LEU A O 1
ATOM 926 N N . LEU A 1 116 ? -16.932 0.701 5.536 1.00 96.94 116 LEU A N 1
ATOM 927 C CA . LEU A 1 116 ? -17.392 1.582 4.466 1.00 96.94 116 LEU A CA 1
ATOM 928 C C . LEU A 1 116 ? -18.881 1.925 4.620 1.00 96.94 116 LEU A C 1
ATOM 930 O O . LEU A 1 116 ? -19.249 3.098 4.599 1.00 96.94 116 LEU A O 1
ATOM 934 N N . ARG A 1 117 ? -19.736 0.924 4.873 1.00 96.62 117 ARG A N 1
ATOM 935 C CA . ARG A 1 117 ? -21.177 1.126 5.107 1.00 96.62 117 ARG A CA 1
ATOM 936 C C . ARG A 1 117 ? -21.447 1.996 6.335 1.00 96.62 117 ARG A C 1
ATOM 938 O O . ARG A 1 117 ? -22.371 2.802 6.322 1.00 96.62 117 ARG A O 1
ATOM 945 N N . ALA A 1 118 ? -20.630 1.867 7.379 1.00 96.62 118 ALA A N 1
ATOM 946 C CA . ALA A 1 118 ? -20.704 2.701 8.578 1.00 96.62 118 ALA A CA 1
ATOM 947 C C . ALA A 1 118 ? -20.079 4.102 8.406 1.00 96.62 118 ALA A C 1
ATOM 949 O O . ALA A 1 118 ? -19.954 4.822 9.402 1.00 96.62 118 ALA A O 1
ATOM 950 N N . ARG A 1 119 ? -19.680 4.475 7.177 1.00 96.44 119 ARG A N 1
ATOM 951 C CA . ARG A 1 119 ? -19.016 5.743 6.833 1.00 96.44 119 ARG A CA 1
ATOM 952 C C . ARG A 1 119 ? -17.800 6.020 7.713 1.00 96.44 119 ARG A C 1
ATOM 954 O O . ARG A 1 119 ? -17.596 7.125 8.207 1.00 96.44 119 ARG A O 1
ATOM 961 N N . ASP A 1 120 ? -17.012 4.984 7.972 1.00 97.69 120 ASP A N 1
ATOM 962 C CA . ASP A 1 120 ? -15.793 5.139 8.742 1.00 97.69 120 ASP A CA 1
ATOM 963 C C . ASP A 1 120 ? -14.773 5.994 7.968 1.00 97.69 120 ASP A C 1
ATOM 965 O O . ASP A 1 120 ? -14.334 5.618 6.884 1.00 97.69 120 ASP A O 1
ATOM 969 N N . HIS A 1 121 ? -14.372 7.124 8.557 1.00 97.19 121 HIS A N 1
ATOM 970 C CA . HIS A 1 121 ? -13.494 8.112 7.924 1.00 97.19 121 HIS A CA 1
ATOM 971 C C . HIS A 1 121 ? -12.155 7.546 7.446 1.00 97.19 121 HIS A C 1
ATOM 973 O O . HIS A 1 121 ? -11.711 7.896 6.362 1.00 97.19 121 HIS A O 1
ATOM 979 N N . VAL A 1 122 ? -11.526 6.640 8.199 1.00 97.31 122 VAL A N 1
ATOM 980 C CA . VAL A 1 122 ? -10.257 6.033 7.766 1.00 97.31 122 VAL A CA 1
ATOM 981 C C . VAL A 1 122 ? -10.480 5.166 6.532 1.00 97.31 122 VAL A C 1
ATOM 983 O O . VAL A 1 122 ? -9.674 5.187 5.608 1.00 97.31 122 VAL A O 1
ATOM 986 N N . MET A 1 123 ? -11.570 4.393 6.512 1.00 97.62 123 MET A N 1
ATOM 987 C CA . MET A 1 123 ? -11.893 3.571 5.347 1.00 97.62 123 MET A CA 1
ATOM 988 C C . MET A 1 123 ? -12.232 4.439 4.134 1.00 97.62 123 MET A C 1
ATOM 990 O O . MET A 1 123 ? -11.838 4.095 3.027 1.00 97.62 123 MET A O 1
ATOM 994 N N . LEU A 1 124 ? -12.919 5.566 4.341 1.00 97.94 124 LEU A N 1
ATOM 995 C CA . LEU A 1 124 ? -13.211 6.534 3.285 1.00 97.94 124 LEU A CA 1
ATOM 996 C C . LEU A 1 124 ? -11.931 7.176 2.732 1.00 97.94 124 LEU A C 1
ATOM 998 O O . LEU A 1 124 ? -11.783 7.231 1.519 1.00 97.94 124 LEU A O 1
ATOM 1002 N N . CYS A 1 125 ? -10.986 7.571 3.592 1.00 98.00 125 CYS A N 1
ATOM 1003 C CA . CYS A 1 125 ? -9.658 8.055 3.195 1.00 98.00 125 CYS A CA 1
ATOM 1004 C C . CYS A 1 125 ? -8.919 7.042 2.309 1.00 98.00 125 CYS A C 1
ATOM 1006 O O . CYS A 1 125 ? -8.465 7.379 1.218 1.00 98.00 125 CYS A O 1
ATOM 1008 N N . PHE A 1 126 ? -8.849 5.779 2.743 1.00 97.62 126 PHE A N 1
ATOM 1009 C CA . PHE A 1 126 ? -8.198 4.723 1.963 1.00 97.62 126 PHE A CA 1
ATOM 1010 C C . PHE A 1 126 ? -8.931 4.400 0.663 1.00 97.62 126 PHE A C 1
ATOM 1012 O O . PHE A 1 126 ? -8.279 4.200 -0.355 1.00 97.62 126 PHE A O 1
ATOM 1019 N N . ALA A 1 127 ? -10.265 4.365 0.670 1.00 97.88 127 ALA A N 1
ATOM 1020 C CA . ALA A 1 127 ? -11.050 4.103 -0.532 1.00 97.88 127 ALA A CA 1
ATOM 1021 C C . ALA A 1 127 ? -10.907 5.235 -1.560 1.00 97.88 127 ALA A C 1
ATOM 1023 O O . ALA A 1 127 ? -10.689 4.957 -2.734 1.00 97.88 127 ALA A O 1
ATOM 1024 N N . ALA A 1 128 ? -10.987 6.493 -1.117 1.00 98.06 128 ALA A N 1
ATOM 1025 C CA . ALA A 1 128 ? -10.800 7.657 -1.976 1.00 98.06 128 ALA A CA 1
ATOM 1026 C C . ALA A 1 128 ? -9.391 7.682 -2.571 1.00 98.06 128 ALA A C 1
ATOM 1028 O O . ALA A 1 128 ? -9.235 7.853 -3.776 1.00 98.06 128 ALA A O 1
ATOM 1029 N N . GLY A 1 129 ? -8.368 7.444 -1.748 1.00 97.75 129 GLY A N 1
ATOM 1030 C CA . GLY A 1 129 ? -7.001 7.443 -2.243 1.00 97.75 129 GLY A CA 1
ATOM 1031 C C . GLY A 1 129 ? -6.688 6.280 -3.179 1.00 97.75 129 GLY A C 1
ATOM 1032 O O . GLY A 1 129 ? -6.064 6.491 -4.212 1.00 97.75 129 GLY A O 1
ATOM 1033 N N . ALA A 1 130 ? -7.188 5.075 -2.887 1.00 96.81 130 ALA A N 1
ATOM 1034 C CA . ALA A 1 130 ? -7.075 3.944 -3.805 1.00 96.81 130 ALA A CA 1
ATOM 1035 C C . ALA A 1 130 ? -7.784 4.219 -5.140 1.00 96.81 130 ALA A C 1
ATOM 1037 O O . ALA A 1 130 ? -7.239 3.899 -6.189 1.00 96.81 130 ALA A O 1
ATOM 1038 N N . ALA A 1 131 ? -8.970 4.837 -5.116 1.00 97.56 131 ALA A N 1
ATOM 1039 C CA . ALA A 1 131 ? -9.686 5.211 -6.332 1.00 97.56 131 ALA A CA 1
ATOM 1040 C C . ALA A 1 131 ? -8.911 6.242 -7.169 1.00 97.56 131 ALA A C 1
ATOM 1042 O O . ALA A 1 131 ? -8.857 6.102 -8.385 1.00 97.56 131 ALA A O 1
ATOM 1043 N N . LEU A 1 132 ? -8.286 7.236 -6.530 1.00 97.56 132 LEU A N 1
ATOM 1044 C CA . LEU A 1 132 ? -7.463 8.242 -7.210 1.00 97.56 132 LEU A CA 1
ATOM 1045 C C . LEU A 1 132 ? -6.188 7.644 -7.816 1.00 97.56 132 LEU A C 1
ATOM 1047 O O . LEU A 1 132 ? -5.884 7.927 -8.968 1.00 97.56 132 LEU A O 1
ATOM 1051 N N . ILE A 1 133 ? -5.492 6.766 -7.089 1.00 95.56 133 ILE A N 1
ATOM 1052 C CA . ILE A 1 133 ? -4.316 6.062 -7.622 1.00 95.56 133 ILE A CA 1
ATOM 1053 C C . ILE A 1 133 ? -4.719 5.197 -8.821 1.00 95.56 133 ILE A C 1
ATOM 1055 O O . ILE A 1 133 ? -4.116 5.298 -9.882 1.00 95.56 133 ILE A O 1
ATOM 1059 N N . LEU A 1 134 ? -5.781 4.390 -8.694 1.00 94.38 134 LEU A N 1
ATOM 1060 C CA . LEU A 1 134 ? -6.287 3.571 -9.802 1.00 94.38 134 LEU A CA 1
ATOM 1061 C C . LEU A 1 134 ? -6.727 4.417 -10.999 1.00 94.38 134 LEU A C 1
ATOM 1063 O O . LEU A 1 134 ? -6.549 3.995 -12.137 1.00 94.38 134 LEU A O 1
ATOM 1067 N N . PHE A 1 135 ? -7.296 5.597 -10.750 1.00 93.81 135 PHE A N 1
ATOM 1068 C CA . PHE A 1 135 ? -7.625 6.548 -11.802 1.00 93.81 135 PHE A CA 1
ATOM 1069 C C . PHE A 1 135 ? -6.369 7.064 -12.512 1.00 93.81 135 PHE A C 1
ATOM 1071 O O . PHE A 1 135 ? -6.396 7.154 -13.732 1.00 93.81 135 PHE A O 1
ATOM 1078 N N . GLY A 1 136 ? -5.278 7.337 -11.788 1.00 91.19 136 GLY A N 1
ATOM 1079 C CA . GLY A 1 136 ? -3.982 7.689 -12.377 1.00 91.19 136 GLY A CA 1
ATOM 1080 C C . GLY A 1 136 ? -3.480 6.614 -13.344 1.00 91.19 136 GLY A C 1
ATOM 1081 O O . GLY A 1 136 ? -3.296 6.903 -14.523 1.00 91.19 136 GLY A O 1
ATOM 1082 N N . TYR A 1 137 ? -3.408 5.357 -12.889 1.00 86.88 137 TYR A N 1
ATOM 1083 C CA . TYR A 1 137 ? -3.039 4.218 -13.747 1.00 86.88 137 TYR A CA 1
ATOM 1084 C C . TYR A 1 137 ? -3.964 4.069 -14.958 1.00 86.88 137 TYR A C 1
ATOM 1086 O O . TYR A 1 137 ? -3.511 3.859 -16.079 1.00 86.88 137 TYR A O 1
ATOM 1094 N N . ALA A 1 138 ? -5.278 4.178 -14.744 1.00 87.50 138 ALA A N 1
ATOM 1095 C CA . ALA A 1 138 ? -6.242 4.090 -15.832 1.00 87.50 138 ALA A CA 1
ATOM 1096 C C . ALA A 1 138 ? -6.085 5.250 -16.826 1.00 87.50 138 ALA A C 1
ATOM 1098 O O . ALA A 1 138 ? -6.266 5.044 -18.023 1.00 87.50 138 ALA A O 1
ATOM 1099 N N . ALA A 1 139 ? -5.751 6.455 -16.358 1.00 84.81 139 ALA A N 1
ATOM 1100 C CA . ALA A 1 139 ? -5.484 7.595 -17.220 1.00 84.81 139 ALA A CA 1
ATOM 1101 C C . ALA A 1 139 ? -4.223 7.363 -18.064 1.00 84.81 139 ALA A C 1
ATOM 1103 O O . ALA A 1 139 ? -4.272 7.578 -19.273 1.00 84.81 139 ALA A O 1
ATOM 1104 N N . ASP A 1 140 ? -3.130 6.859 -17.492 1.00 81.38 140 ASP A N 1
ATOM 1105 C CA . ASP A 1 140 ? -1.926 6.570 -18.280 1.00 81.38 140 ASP A CA 1
ATOM 1106 C C . ASP A 1 140 ? -2.167 5.464 -19.323 1.00 81.38 140 ASP A C 1
ATOM 1108 O O . ASP A 1 140 ? -1.944 5.662 -20.523 1.00 81.38 140 ASP A O 1
ATOM 1112 N N . ASP A 1 141 ? -2.748 4.336 -18.903 1.00 80.69 141 ASP A N 1
ATOM 1113 C CA . ASP A 1 141 ? -2.944 3.181 -19.780 1.00 80.69 141 ASP A CA 1
ATOM 1114 C C . ASP A 1 141 ? -4.024 3.401 -20.853 1.00 80.69 141 ASP A C 1
ATOM 1116 O O . ASP A 1 141 ? -3.844 2.975 -21.998 1.00 80.69 141 ASP A O 1
ATOM 1120 N N . LEU A 1 142 ? -5.148 4.050 -20.517 1.00 78.94 142 LEU A N 1
ATOM 1121 C CA . LEU A 1 142 ? -6.267 4.239 -21.453 1.00 78.94 142 LEU A CA 1
ATOM 1122 C C . LEU A 1 142 ? -6.135 5.518 -22.283 1.00 78.94 142 LEU A C 1
ATOM 1124 O O . LEU A 1 142 ? -6.598 5.554 -23.424 1.00 78.94 142 LEU A O 1
ATOM 1128 N N . ILE A 1 143 ? -5.545 6.573 -21.717 1.00 70.81 143 ILE A N 1
ATOM 1129 C CA . ILE A 1 143 ? -5.525 7.908 -22.324 1.00 70.81 143 ILE A CA 1
ATOM 1130 C C . ILE A 1 143 ? -4.129 8.235 -22.876 1.00 70.81 143 ILE A C 1
ATOM 1132 O O . ILE A 1 143 ? -4.033 8.742 -23.997 1.00 70.81 143 ILE A O 1
ATOM 1136 N N . GLY A 1 144 ? -3.068 7.924 -22.120 1.00 59.22 144 GLY A N 1
ATOM 1137 C CA . GLY A 1 144 ? -1.695 8.404 -22.326 1.00 59.22 144 GLY A CA 1
ATOM 1138 C C . GLY A 1 144 ? -0.845 7.680 -23.369 1.00 59.22 144 GLY A C 1
ATOM 1139 O O . GLY A 1 144 ? 0.070 8.278 -23.940 1.00 59.22 144 GLY A O 1
ATOM 1140 N N . ARG A 1 145 ? -1.178 6.435 -23.730 1.00 66.19 145 ARG A N 1
ATOM 1141 C CA . ARG A 1 145 ? -0.478 5.682 -24.798 1.00 66.19 145 ARG A CA 1
ATOM 1142 C C . ARG A 1 145 ? -0.803 6.156 -26.227 1.00 66.19 145 ARG A C 1
ATOM 1144 O O . ARG A 1 145 ? -0.684 5.386 -27.177 1.00 66.19 145 ARG A O 1
ATOM 1151 N N . GLY A 1 146 ? -1.220 7.413 -26.392 1.00 58.62 146 GLY A N 1
ATOM 1152 C CA . GLY A 1 146 ? -1.535 8.028 -27.685 1.00 58.62 146 GLY A CA 1
ATOM 1153 C C . GLY A 1 146 ? -2.890 7.626 -28.272 1.00 58.62 146 GLY A C 1
ATOM 1154 O O . GLY A 1 146 ? -3.137 7.886 -29.446 1.00 58.62 146 GLY A O 1
ATOM 1155 N N . LEU A 1 147 ? -3.765 6.993 -27.480 1.00 67.38 147 LEU A N 1
ATOM 1156 C CA . LEU A 1 147 ? -5.101 6.587 -27.930 1.00 67.38 147 LEU A CA 1
ATOM 1157 C C . LEU A 1 147 ? -6.078 7.769 -28.001 1.00 67.38 147 LEU A C 1
ATOM 1159 O O . LEU A 1 147 ? -6.930 7.791 -28.886 1.00 67.38 147 LEU A O 1
ATOM 1163 N N . ILE A 1 148 ? -5.972 8.733 -27.077 1.00 77.00 148 ILE A N 1
ATOM 1164 C CA . ILE A 1 148 ? -6.914 9.865 -26.982 1.00 77.00 148 ILE A CA 1
ATOM 1165 C C . ILE A 1 148 ? -6.191 11.192 -26.724 1.00 77.00 148 ILE A C 1
ATOM 1167 O O . ILE A 1 148 ? -6.552 12.204 -27.323 1.00 77.00 148 ILE A O 1
ATOM 1171 N N . VAL A 1 149 ? -5.177 11.213 -25.851 1.00 80.06 149 VAL A N 1
ATOM 1172 C CA . VAL A 1 149 ? -4.452 12.441 -25.480 1.00 80.06 149 VAL A CA 1
ATOM 1173 C C . VAL A 1 149 ? -2.940 12.202 -25.557 1.00 80.06 149 VAL A C 1
ATOM 1175 O O . VAL A 1 149 ? -2.469 11.070 -25.449 1.00 80.06 149 VAL A O 1
ATOM 1178 N N . SER A 1 150 ? -2.164 13.262 -25.792 1.00 83.81 150 SER A N 1
ATOM 1179 C CA . SER A 1 150 ? -0.702 13.199 -25.791 1.00 83.81 150 SER A CA 1
ATOM 1180 C C . SER A 1 150 ? -0.137 12.877 -24.401 1.00 83.81 150 SER A C 1
ATOM 1182 O O . SER A 1 150 ? -0.695 13.264 -23.369 1.00 83.81 150 SER A O 1
ATOM 1184 N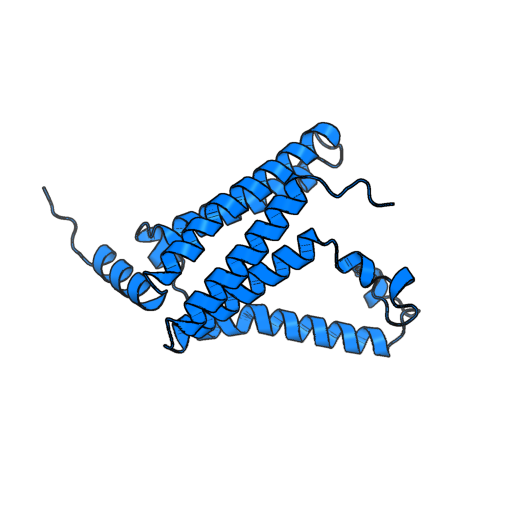 N . ARG A 1 151 ? 1.036 12.230 -24.387 1.00 82.06 151 ARG A N 1
ATOM 1185 C CA . ARG A 1 151 ? 1.778 11.879 -23.164 1.00 82.06 151 ARG A CA 1
ATOM 1186 C C . ARG A 1 151 ? 2.119 13.094 -22.294 1.00 82.06 151 ARG A C 1
ATOM 1188 O O . ARG A 1 151 ? 2.195 12.984 -21.076 1.00 82.06 151 ARG A O 1
ATOM 1195 N N . GLU A 1 152 ? 2.289 14.258 -22.918 1.00 85.06 152 GLU A N 1
ATOM 1196 C CA . GLU A 1 152 ? 2.566 15.529 -22.235 1.00 85.06 152 GLU A CA 1
ATOM 1197 C C . GLU A 1 152 ? 1.421 15.977 -21.315 1.00 85.06 152 GLU A C 1
ATOM 1199 O O . GLU A 1 152 ? 1.668 16.675 -20.337 1.00 85.06 152 GLU A O 1
ATOM 1204 N N . ILE A 1 153 ? 0.181 15.568 -21.603 1.00 85.31 153 ILE A N 1
ATOM 1205 C CA . ILE A 1 153 ? -1.001 15.910 -20.799 1.00 85.31 153 ILE A CA 1
ATOM 1206 C C . ILE A 1 153 ? -1.387 14.752 -19.874 1.00 85.31 153 ILE A C 1
ATOM 1208 O O . ILE A 1 153 ? -1.786 14.996 -18.736 1.00 85.31 153 ILE A O 1
ATOM 1212 N N . SER A 1 154 ? -1.270 13.498 -20.325 1.00 86.69 154 SER A N 1
ATOM 1213 C CA . SER A 1 154 ? -1.632 12.343 -19.491 1.00 86.69 154 SER A CA 1
ATOM 1214 C C . SER A 1 154 ? -0.722 12.197 -18.272 1.00 86.69 154 SER A C 1
ATOM 1216 O O . SER A 1 154 ? -1.229 11.925 -17.188 1.00 86.69 154 SER A O 1
ATOM 1218 N N . LYS A 1 155 ? 0.586 12.456 -18.421 1.00 87.19 155 LYS A N 1
ATOM 1219 C CA . LYS A 1 155 ? 1.569 12.312 -17.338 1.00 87.19 155 LYS A CA 1
ATOM 1220 C C . LYS A 1 155 ? 1.276 13.240 -16.142 1.00 87.19 155 LYS A C 1
ATOM 1222 O O . LYS A 1 155 ? 1.142 12.732 -15.034 1.00 87.19 155 LYS A O 1
ATOM 1227 N N . PRO A 1 156 ? 1.051 14.561 -16.313 1.00 89.50 156 PRO A N 1
ATOM 1228 C CA . PRO A 1 156 ? 0.637 15.416 -15.198 1.00 89.50 156 PRO A CA 1
ATOM 1229 C C . PRO A 1 156 ? -0.674 14.988 -14.526 1.00 89.50 156 PRO A C 1
ATOM 1231 O O . PRO A 1 156 ? -0.835 15.197 -13.324 1.00 89.50 156 PRO A O 1
ATOM 1234 N N . ILE A 1 157 ? -1.626 14.420 -15.280 1.00 90.06 157 ILE A N 1
ATOM 1235 C CA . ILE A 1 157 ? -2.903 13.929 -14.735 1.00 90.06 157 ILE A CA 1
ATOM 1236 C C . ILE A 1 157 ? -2.669 12.692 -13.868 1.00 90.06 157 ILE A C 1
ATOM 1238 O O . ILE A 1 157 ? -3.190 12.641 -12.755 1.00 90.06 157 ILE A O 1
ATOM 1242 N N . GLU A 1 158 ? -1.892 11.729 -14.364 1.00 91.88 158 GLU A N 1
ATOM 1243 C CA . GLU A 1 158 ? -1.478 10.536 -13.625 1.00 91.88 158 GLU A CA 1
ATOM 1244 C C . GLU A 1 158 ? -0.770 10.927 -12.325 1.00 91.88 158 GLU A C 1
ATOM 1246 O O . GLU A 1 158 ? -1.260 10.608 -11.241 1.00 91.88 158 GLU A O 1
ATOM 1251 N N . GLU A 1 159 ? 0.306 11.711 -12.424 1.00 91.69 159 GLU A N 1
ATOM 1252 C CA . GLU A 1 159 ? 1.109 12.158 -11.282 1.00 91.69 159 GLU A CA 1
ATOM 1253 C C . GLU A 1 159 ? 0.261 12.913 -10.246 1.00 91.69 159 GLU A C 1
ATOM 1255 O O . GLU A 1 159 ? 0.359 12.672 -9.040 1.00 91.69 159 GLU A O 1
ATOM 1260 N N . SER A 1 160 ? -0.628 13.803 -10.703 1.00 94.81 160 SER A N 1
ATOM 1261 C CA . SER A 1 160 ? -1.531 14.549 -9.817 1.00 94.81 160 SER A CA 1
ATOM 1262 C C . SER A 1 160 ? -2.539 13.632 -9.131 1.00 94.81 160 SER A C 1
ATOM 1264 O O . SER A 1 160 ? -2.782 13.768 -7.930 1.00 94.81 160 SER A O 1
ATOM 1266 N N . ALA A 1 161 ? -3.139 12.700 -9.873 1.00 96.25 161 ALA A N 1
ATOM 1267 C CA . ALA A 1 161 ? -4.106 11.753 -9.334 1.00 96.25 161 ALA A CA 1
ATOM 1268 C C . ALA A 1 161 ? -3.460 10.844 -8.284 1.00 96.25 161 ALA A C 1
ATOM 1270 O O . ALA A 1 161 ? -4.006 10.681 -7.190 1.00 96.25 161 ALA A O 1
ATOM 1271 N N . GLU A 1 162 ? -2.270 10.318 -8.566 1.00 95.00 162 GLU A N 1
ATOM 1272 C CA . GLU A 1 162 ? -1.508 9.533 -7.607 1.00 95.00 162 GLU A CA 1
ATOM 1273 C C . GLU A 1 162 ? -1.146 10.361 -6.367 1.00 95.00 162 GLU A C 1
ATOM 1275 O O . GLU A 1 162 ? -1.402 9.917 -5.246 1.00 95.00 162 GLU A O 1
ATOM 1280 N N . LEU A 1 163 ? -0.630 11.587 -6.533 1.00 96.31 163 LEU A N 1
ATOM 1281 C CA . LEU A 1 163 ? -0.284 12.484 -5.425 1.00 96.31 163 LEU A CA 1
ATOM 1282 C C . LEU A 1 163 ? -1.489 12.781 -4.519 1.00 96.31 163 LEU A C 1
ATOM 1284 O O . LEU A 1 163 ? -1.410 12.618 -3.296 1.00 96.31 163 LEU A O 1
ATOM 1288 N N . PHE A 1 164 ? -2.629 13.170 -5.097 1.00 98.00 164 PHE A N 1
ATOM 1289 C CA . PHE A 1 164 ? -3.861 13.382 -4.334 1.00 98.00 164 PHE A CA 1
ATOM 1290 C C . PHE A 1 164 ? -4.354 12.092 -3.680 1.00 98.00 164 PHE A C 1
ATOM 1292 O O . PHE A 1 164 ? -4.887 12.128 -2.567 1.00 98.00 164 PHE A O 1
ATOM 1299 N N . GLY A 1 165 ? -4.137 10.947 -4.327 1.00 97.69 165 GLY A N 1
ATOM 1300 C CA . GLY A 1 165 ? -4.420 9.642 -3.757 1.00 97.69 165 GLY A CA 1
ATOM 1301 C C . GLY A 1 165 ? -3.627 9.377 -2.478 1.00 97.69 165 GLY A C 1
ATOM 1302 O O . GLY A 1 165 ? -4.208 9.005 -1.453 1.00 97.69 165 GLY A O 1
ATOM 1303 N N . VAL A 1 166 ? -2.323 9.660 -2.486 1.00 96.75 166 VAL A N 1
ATOM 1304 C CA . VAL A 1 166 ? -1.465 9.552 -1.296 1.00 96.75 166 VAL A CA 1
ATOM 1305 C C . VAL A 1 166 ? -1.900 10.527 -0.199 1.00 96.75 166 VAL A C 1
ATOM 1307 O O . VAL A 1 166 ? -2.011 10.142 0.970 1.00 96.75 166 VAL A O 1
ATOM 1310 N N . PHE A 1 167 ? -2.224 11.771 -0.555 1.00 98.00 167 PHE A N 1
ATOM 1311 C CA . PHE A 1 167 ? -2.719 12.767 0.400 1.00 98.00 167 PHE A CA 1
ATOM 1312 C C . PHE A 1 167 ? -4.079 12.412 1.001 1.00 98.00 167 PHE A C 1
ATOM 1314 O O . PHE A 1 167 ? -4.329 12.740 2.159 1.00 98.00 167 PHE A O 1
ATOM 1321 N N . ALA A 1 168 ? -4.938 11.690 0.280 1.00 97.75 168 ALA A N 1
ATOM 1322 C CA . ALA A 1 168 ? -6.168 11.142 0.844 1.00 97.75 168 ALA A CA 1
ATOM 1323 C C . ALA A 1 168 ? -5.889 9.985 1.822 1.00 97.75 168 ALA A C 1
ATOM 1325 O O . ALA A 1 168 ? -6.584 9.844 2.831 1.00 97.75 168 ALA A O 1
ATOM 1326 N N . ILE A 1 169 ? -4.855 9.178 1.563 1.00 97.88 169 ILE A N 1
ATOM 1327 C CA . ILE A 1 169 ? -4.468 8.020 2.382 1.00 97.88 169 ILE A CA 1
ATOM 1328 C C . ILE A 1 169 ? -3.809 8.433 3.705 1.00 97.88 169 ILE A C 1
ATOM 1330 O O . ILE A 1 169 ? -4.129 7.859 4.751 1.00 97.88 169 ILE A O 1
ATOM 1334 N N . LEU A 1 170 ? -2.909 9.420 3.689 1.00 97.88 170 LEU A N 1
ATOM 1335 C CA . LEU A 1 170 ? -2.108 9.837 4.850 1.00 97.88 170 LEU A CA 1
ATOM 1336 C C . LEU A 1 170 ? -2.933 10.165 6.115 1.00 97.88 170 LEU A C 1
ATOM 1338 O O . LEU A 1 170 ? -2.611 9.639 7.189 1.00 97.88 170 LEU A O 1
ATOM 1342 N N . PRO A 1 171 ? -4.029 10.947 6.043 1.00 97.81 171 PRO A N 1
ATOM 1343 C CA . PRO A 1 171 ? -4.918 11.165 7.181 1.00 97.81 171 PRO A CA 1
ATOM 1344 C C . PRO A 1 171 ? -5.482 9.860 7.755 1.00 97.81 171 PRO A C 1
ATOM 1346 O O . PRO A 1 171 ? -5.621 9.731 8.972 1.00 97.81 171 PRO A O 1
ATOM 1349 N N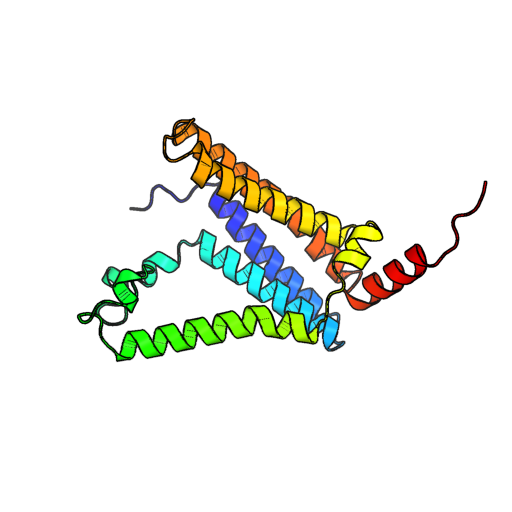 . GLY A 1 172 ? -5.750 8.861 6.907 1.00 97.25 172 GLY A N 1
ATOM 1350 C CA . GLY A 1 172 ? -6.175 7.526 7.329 1.00 97.25 172 GLY A CA 1
ATOM 1351 C C . GLY A 1 172 ? -5.142 6.836 8.225 1.00 97.25 172 GLY A C 1
ATOM 1352 O O . GLY A 1 172 ? -5.504 6.305 9.279 1.00 97.25 172 GLY A O 1
ATOM 1353 N N . PHE A 1 173 ? -3.854 6.912 7.872 1.00 97.75 173 PHE A N 1
ATOM 1354 C CA . PHE A 1 173 ? -2.755 6.417 8.713 1.00 97.75 173 PHE A CA 1
ATOM 1355 C C . PHE A 1 173 ? -2.673 7.168 10.049 1.00 97.75 173 PHE A C 1
ATOM 1357 O O . PHE A 1 173 ? -2.596 6.544 11.109 1.00 97.75 173 PHE A O 1
ATOM 1364 N N . ALA A 1 174 ? -2.755 8.500 10.029 1.00 97.06 174 ALA A N 1
ATOM 1365 C CA . ALA A 1 174 ? -2.704 9.307 11.248 1.00 97.06 174 ALA A CA 1
ATOM 1366 C C . ALA A 1 174 ? -3.878 9.004 12.202 1.00 97.06 174 ALA A C 1
ATOM 1368 O O . ALA A 1 174 ? -3.704 8.886 13.418 1.00 97.06 174 ALA A O 1
ATOM 1369 N N . LEU A 1 175 ? -5.085 8.824 11.662 1.00 96.75 175 LEU A N 1
ATOM 1370 C CA . LEU A 1 175 ? -6.278 8.474 12.433 1.00 96.75 175 LEU A CA 1
ATOM 1371 C C . LEU A 1 175 ? -6.195 7.062 13.039 1.00 96.75 175 LEU A C 1
ATOM 1373 O O . LEU A 1 175 ? -6.662 6.852 14.163 1.00 96.75 175 LEU A O 1
ATOM 1377 N N . LEU A 1 176 ? -5.556 6.107 12.354 1.00 96.25 176 LEU A N 1
ATOM 1378 C CA . LEU A 1 176 ? -5.341 4.747 12.865 1.00 96.25 176 LEU A CA 1
ATOM 1379 C C . LEU A 1 176 ? -4.480 4.693 14.129 1.00 96.25 176 LEU A C 1
ATOM 1381 O O . LEU A 1 176 ? -4.677 3.808 14.963 1.00 96.25 176 LEU A O 1
ATOM 1385 N N . ILE A 1 177 ? -3.576 5.659 14.318 1.00 95.75 177 ILE A N 1
ATOM 1386 C CA . ILE A 1 177 ? -2.789 5.774 15.553 1.00 95.75 177 ILE A CA 1
ATOM 1387 C C . ILE A 1 177 ? -3.711 5.997 16.758 1.00 95.75 177 ILE A C 1
ATOM 1389 O O . ILE A 1 177 ? -3.468 5.438 17.830 1.00 95.75 177 ILE A O 1
ATOM 1393 N N . LYS A 1 178 ? -4.782 6.784 16.593 1.00 95.31 178 LYS A N 1
ATOM 1394 C CA . LYS A 1 178 ? -5.754 7.073 17.660 1.00 95.31 178 LYS A CA 1
ATOM 1395 C C . LYS A 1 178 ? -6.806 5.975 17.800 1.00 95.31 178 LYS A C 1
ATOM 1397 O O . LYS A 1 178 ? -7.215 5.665 18.913 1.00 95.31 178 LYS A O 1
ATOM 1402 N N . SER A 1 179 ? -7.273 5.414 16.688 1.00 96.06 179 SER A N 1
ATOM 1403 C CA . SER A 1 179 ? -8.382 4.454 16.654 1.00 96.06 179 SER A CA 1
ATOM 1404 C C . SER A 1 179 ? -8.014 3.228 15.813 1.00 96.06 179 SER A C 1
ATOM 1406 O O . SER A 1 179 ? -8.148 3.263 14.587 1.00 96.06 179 SER A O 1
ATOM 1408 N N . PRO A 1 180 ? -7.563 2.128 16.445 1.00 96.88 180 PRO A N 1
ATOM 1409 C CA . PRO A 1 180 ? -7.100 0.952 15.722 1.00 96.88 180 PRO A CA 1
ATOM 1410 C C . PRO A 1 180 ? -8.257 0.186 15.063 1.00 96.88 180 PRO A C 1
ATOM 1412 O O . PRO A 1 180 ? -9.435 0.405 15.360 1.00 96.88 180 PRO A O 1
ATOM 1415 N N . LEU A 1 181 ? -7.911 -0.763 14.185 1.00 97.06 181 LEU A N 1
ATOM 1416 C CA . LEU A 1 181 ? -8.861 -1.533 13.375 1.00 97.06 181 LEU A CA 1
ATOM 1417 C C . LEU A 1 181 ? -9.989 -2.167 14.203 1.00 97.06 181 LEU A C 1
ATOM 1419 O O . LEU A 1 181 ? -11.153 -2.040 13.831 1.00 97.06 181 LEU A O 1
ATOM 1423 N N . LEU A 1 182 ? -9.660 -2.852 15.304 1.00 97.25 182 LEU A N 1
ATOM 1424 C CA . LEU A 1 182 ? -10.660 -3.548 16.125 1.00 97.25 182 LEU A CA 1
ATOM 1425 C C . LEU A 1 182 ? -11.700 -2.590 16.716 1.00 97.25 182 LEU A C 1
ATOM 1427 O O . LEU A 1 182 ? -12.892 -2.777 16.488 1.00 97.25 182 LEU A O 1
ATOM 1431 N N . ALA A 1 183 ? -11.249 -1.521 17.377 1.00 97.25 183 ALA A N 1
ATOM 1432 C CA . ALA A 1 183 ? -12.135 -0.532 17.989 1.00 97.25 183 ALA A CA 1
ATOM 1433 C C . ALA A 1 183 ? -13.084 0.099 16.957 1.00 97.25 183 ALA A C 1
ATOM 1435 O O . ALA A 1 183 ? -14.276 0.275 17.210 1.00 97.25 183 ALA A O 1
ATOM 1436 N N . ARG A 1 184 ? -12.572 0.380 15.753 1.00 97.56 184 ARG A N 1
ATOM 1437 C CA . ARG A 1 184 ? -13.378 0.899 14.641 1.00 97.56 184 ARG A CA 1
ATOM 1438 C C . ARG A 1 184 ? -14.403 -0.109 14.136 1.00 97.56 184 ARG A C 1
ATOM 1440 O O . ARG A 1 184 ? -15.541 0.265 13.870 1.00 97.56 184 ARG A O 1
ATOM 1447 N N . GLN A 1 185 ? -14.030 -1.383 14.015 1.00 97.69 185 GLN A N 1
ATOM 1448 C CA . GLN A 1 185 ? -14.965 -2.434 13.607 1.00 97.69 185 GLN A CA 1
ATOM 1449 C C . GLN A 1 185 ? -16.105 -2.603 14.610 1.00 97.69 185 GLN A C 1
ATOM 1451 O O . GLN A 1 185 ? -17.246 -2.791 14.191 1.00 97.69 185 GLN A O 1
ATOM 1456 N N . ASP A 1 186 ? -15.811 -2.525 15.903 1.00 96.94 186 ASP A N 1
ATOM 1457 C CA . ASP A 1 186 ? -16.823 -2.652 16.949 1.00 96.94 186 ASP A CA 1
ATOM 1458 C C . ASP A 1 186 ? -17.753 -1.431 16.954 1.00 96.94 186 ASP A C 1
ATOM 1460 O O . ASP A 1 186 ? -18.976 -1.584 16.919 1.00 96.94 186 ASP A O 1
ATOM 1464 N N . ALA A 1 187 ? -17.196 -0.219 16.847 1.00 96.81 187 ALA A N 1
ATOM 1465 C CA . ALA A 1 187 ? -17.979 1.007 16.703 1.00 96.81 187 ALA A CA 1
ATOM 1466 C C . ALA A 1 187 ? -18.870 0.997 15.445 1.00 96.81 187 ALA A C 1
ATOM 1468 O O . ALA A 1 187 ? -20.038 1.383 15.507 1.00 96.81 187 ALA A O 1
ATOM 1469 N N . ALA A 1 188 ? -18.350 0.528 14.307 1.00 96.94 188 ALA A N 1
ATOM 1470 C CA . ALA A 1 188 ? -19.102 0.414 13.061 1.00 96.94 188 ALA A CA 1
ATOM 1471 C C . ALA A 1 188 ? -20.277 -0.563 13.188 1.00 96.94 188 ALA A C 1
ATOM 1473 O O . ALA A 1 188 ? -21.384 -0.246 12.756 1.00 96.94 188 ALA A O 1
ATOM 1474 N N . ARG A 1 189 ? -20.074 -1.721 13.831 1.00 95.94 189 ARG A N 1
ATOM 1475 C CA . ARG A 1 189 ? -21.164 -2.674 14.094 1.00 95.94 189 ARG A CA 1
ATOM 1476 C C . ARG A 1 189 ? -22.261 -2.043 14.938 1.00 95.94 189 ARG A C 1
ATOM 1478 O O . ARG A 1 189 ? -23.416 -2.117 14.545 1.00 95.94 189 ARG A O 1
ATOM 1485 N N . LEU A 1 190 ? -21.900 -1.372 16.034 1.00 95.50 190 LEU A N 1
ATOM 1486 C CA . LEU A 1 190 ? -22.866 -0.712 16.917 1.00 95.50 190 LEU A CA 1
ATOM 1487 C C . LEU A 1 190 ? -23.672 0.384 16.205 1.00 95.50 190 LEU A C 1
ATOM 1489 O O . LEU A 1 190 ? -24.849 0.568 16.498 1.00 95.50 190 LEU A O 1
ATOM 1493 N N . ARG A 1 191 ? -23.063 1.121 15.267 1.00 94.69 191 ARG A N 1
ATOM 1494 C CA . ARG A 1 191 ? -23.781 2.121 14.457 1.00 94.69 191 ARG A CA 1
ATOM 1495 C C . ARG A 1 191 ? -24.785 1.481 13.505 1.00 94.69 191 ARG A C 1
ATOM 1497 O O . ARG A 1 191 ? -25.858 2.035 13.317 1.00 94.69 191 ARG A O 1
ATOM 1504 N N . LEU A 1 192 ? -24.434 0.341 12.915 1.00 93.75 192 LEU A N 1
ATOM 1505 C CA . LEU A 1 192 ? -25.275 -0.347 11.935 1.00 93.75 192 LEU A CA 1
ATOM 1506 C C . LEU A 1 192 ? -26.403 -1.173 12.570 1.00 93.75 192 LEU A C 1
ATOM 1508 O O . LEU A 1 192 ? -27.363 -1.484 11.875 1.00 93.75 192 LEU A O 1
ATOM 1512 N N . THR A 1 193 ? -26.299 -1.538 13.851 1.00 93.12 193 THR A N 1
ATOM 1513 C CA . THR A 1 193 ? -27.344 -2.294 14.565 1.00 93.12 193 THR A CA 1
ATOM 1514 C C . THR A 1 193 ? -28.338 -1.419 15.322 1.00 93.12 193 THR A C 1
ATOM 1516 O O . THR A 1 193 ? -29.387 -1.920 15.722 1.00 93.12 193 THR A O 1
ATOM 1519 N N . LYS A 1 194 ? -28.051 -0.127 15.539 1.00 85.50 194 LYS A N 1
ATOM 1520 C CA . LYS A 1 194 ? -29.019 0.778 16.172 1.00 85.50 194 LYS A CA 1
ATOM 1521 C C . LYS A 1 194 ? -30.224 0.978 15.240 1.00 85.50 194 LYS A C 1
ATOM 1523 O O . LYS A 1 194 ? -30.009 1.362 14.089 1.00 85.50 194 LYS A O 1
ATOM 1528 N N . PRO A 1 195 ? -31.467 0.753 15.711 1.00 74.00 195 PRO A N 1
ATOM 1529 C CA . PRO A 1 195 ? -32.651 1.034 14.910 1.00 74.00 195 PRO A CA 1
ATOM 1530 C C . PRO A 1 195 ? -32.649 2.514 14.522 1.00 74.00 195 PRO A C 1
ATOM 1532 O O . PRO A 1 195 ? -32.295 3.374 15.336 1.00 74.00 195 PRO A O 1
ATOM 1535 N N . ALA A 1 196 ? -33.000 2.804 13.267 1.00 75.06 196 ALA A N 1
ATOM 1536 C CA . ALA A 1 196 ? -33.189 4.177 12.825 1.00 75.06 196 ALA A CA 1
ATOM 1537 C C . ALA A 1 196 ? -34.216 4.820 13.761 1.00 75.06 196 ALA A C 1
ATOM 1539 O O . ALA A 1 196 ? -35.312 4.287 13.924 1.00 75.06 196 ALA A O 1
ATOM 1540 N N . LYS A 1 197 ? -33.843 5.922 14.424 1.00 69.06 197 LYS A N 1
ATOM 1541 C CA . LYS A 1 197 ? -34.818 6.714 15.171 1.00 69.06 197 LYS A CA 1
ATOM 1542 C C . LYS A 1 197 ? -35.855 7.182 14.153 1.00 69.06 197 LYS A C 1
ATOM 1544 O O . LYS A 1 197 ? -35.525 7.977 13.277 1.00 69.06 197 LYS A O 1
ATOM 1549 N N . THR A 1 198 ? -37.056 6.621 14.228 1.00 70.00 198 THR A N 1
ATOM 1550 C CA . THR A 1 198 ? -38.236 7.145 13.548 1.00 70.00 198 THR A CA 1
ATOM 1551 C C . THR A 1 198 ? -38.527 8.493 14.192 1.00 70.00 198 THR A C 1
ATOM 1553 O O . THR A 1 198 ? -38.968 8.534 15.341 1.00 70.00 198 THR A O 1
ATOM 1556 N N . ASN A 1 199 ? -38.144 9.565 13.500 1.00 65.94 199 ASN A N 1
ATOM 1557 C CA . ASN A 1 199 ? -38.593 10.918 13.810 1.00 65.94 199 ASN A CA 1
ATOM 1558 C C . ASN A 1 199 ? -39.999 11.115 13.253 1.00 65.94 199 ASN A C 1
ATOM 1560 O O . ASN A 1 199 ? -40.248 10.584 12.145 1.00 65.94 199 ASN A O 1
#

pLDDT: mean 90.43, std 10.89, range [32.03, 98.38]

Radius of gyration: 20.2 Å; chains: 1; bounding box: 63×39×48 Å

Foldseek 3Di:
DDPPPDPLLVLLLVLLVLQLVLLVLQLVQDPDQLLNLVSLLSNLVSVVSNCVSVVVLVCQACVNVPLLHDDPDVCLLVDPPRDPVSNVVVVVVVVVSVCSNVVSCVRNVFPLVLLVVLVPQLSVLLVQLVVLQVVLVCLCVVPDVPPPDDVVPSVVSSSVSNSVSSVSNSVSSVVCSVATRVNSSVVSVVSVPDPDPPD

=== Feature glossary ===
Each block in this record encodes a different view of the same protein. In brief:

Predicted aligned error. PAE(i, j) answers: if I align the predicted and true structures on residue i, how far off (in Å) do I expect residue j to be? A block-diagonal PAE matrix with low values on the blocks and high values off-diagonal is the signature of a multi-domain protein with confidently predicted domains but uncertain inter-domain orientation.

Contact-map, Ramachandran, and PAE plots. Plot images: a contact map (which residues are close in 3D, as an N×N binary image), a Ramachandran scatter (backbone torsion angles, revealing secondary-structure composition at a glance), and — for AlphaFold structures — a PAE heatmap (pairwise prediction confidence).

Backbone torsions (φ/ψ). φ (phi) and ψ (psi) are the two rotatable backbone dihedrals per residue: φ is the C(i-1)–N–Cα–C torsion, ψ is the N–Cα–C–N(i+1) torsion, both in degrees on (−180°, 180°]. α-helical residues cluster near (−60°, −45°); β-strand residues near (−120°, +130°). A Ramachandran plot is simply a scatter of (φ, ψ) for every residue.

Foldseek 3Di. A 3Di character summarizes, for each residue, the relative orientation of the Cα frame of its nearest spatial neighbor. Because it encodes fold topology rather than chemistry, 3Di alignments detect remote structural similarity that sequence alignment misses.

Radius of gyration, Cα contacts, bounding box. Three whole-structure scalars: the radius of gyration (RMS distance of Cα from centroid, in Å), the count of Cα–Cα contacts (pairs closer than 8 Å and separated by more than four residues in sequence — i.e. tertiary, not local, contacts), and the bounding-box dimensions. Together they distinguish compact globular folds from extended fibres or disordered chains.

Sequence. Sequence gives the chain of amino acids in standard one-letter code (A=alanine, C=cysteine, …, Y=tyrosine), read N→C. It is the only feature that is directly encoded by the gene; all structural features are derived from the folded form of this sequence.

mmCIF coordinates. Atomic coordinates in PDBx/mmCIF format — the same representation the Protein Data Bank distributes. Each line of the _atom_site loop places one backbone atom in Cartesian space (units: ångströms, origin: arbitrary).

Secondary structure (3-state, P-SEA). Three-state secondary structure (P-SEA) collapses the eight DSSP classes into helix (a), strand (b), and coil (c). P-SEA assigns these from Cα geometry alone — distances and angles — without requiring backbone oxygens, so it works on any Cα trace.

InterPro / GO / CATH / organism. Functional annotations link the protein to curated databases. InterPro entries identify conserved domains and families by matching the sequence against member-database signatures (Pfam, PROSITE, CDD, …). Gene Ontology (GO) terms describe molecular function, biological process, and cellular component in a controlled vocabulary. CATH places the structure in a hierarchical fold classification (Class/Architecture/Topology/Homologous-superfamily). The organism is the source species.

B-factor. B-factor (Debye–Waller factor) reflects atomic displacement in the crystal lattice. It is an experimental observable (units Å²), not a prediction; low values mean the atom is pinned down, high values mean it moves or is heterogeneous across the crystal.

Rendered structure images. Structure images are PyMOL renders from six orthogonal camera directions. Cartoon representation draws helices as coils and strands as arrows; sticks shows the backbone as bonds; surface shows the solvent-excluded envelope. Rainbow coloring maps sequence position to hue (blue→red, N→C); chain coloring assigns a distinct color per polypeptide.

Solvent-accessible surface area. Solvent-accessible surface area (SASA) is the area in Å² traced out by the centre of a 1.4 Å probe sphere (a water molecule) rolled over the protein's van der Waals surface (Shrake–Rupley / Lee–Richards construction). Buried residues have near-zero SASA; fully exposed residues can exceed 200 Å². The total SASA scales roughly with the number of surface residues.

Secondary structure (8-state, DSSP). The SS8 string is DSSP's per-residue secondary-structure call. α-helix (H) means an i→i+4 H-bond ladder; β-strand (E) means the residue participates in a β-sheet; 3₁₀ (G) and π (I) are tighter and wider helices; T/S are turns/bends; '-' is loop.

pLDDT. For AlphaFold models, the B-factor field carries pLDDT — the model's own estimate of local accuracy on a 0–100 scale. Regions with pLDDT<50 should be treated as essentially unmodeled; they often correspond to intrinsically disordered segments.

Nearest PDB structures. Nearest PDB neighbors are the top structural matches found by Foldseek when searching this structure against the entire Protein Data Bank. Each hit reports a TM-score (0 to 1; >0.5 almost always implies the same fold) and an E-value. These are *structural* homologs — they may share no detectable sequence similarity.